Protein AF-A0A2R6LYM0-F1 (afdb_monomer_lite)

Structure (mmCIF, N/CA/C/O backbone):
data_AF-A0A2R6LYM0-F1
#
_entry.id   AF-A0A2R6LYM0-F1
#
loop_
_atom_site.group_PDB
_atom_site.id
_atom_site.type_symbol
_atom_site.label_atom_id
_atom_site.label_alt_id
_atom_site.label_comp_id
_atom_site.label_asym_id
_atom_site.label_entity_id
_atom_site.label_seq_id
_atom_site.pdbx_PDB_ins_code
_atom_site.Cartn_x
_atom_site.Cartn_y
_atom_site.Cartn_z
_atom_site.occupancy
_atom_site.B_iso_or_equiv
_atom_site.auth_seq_id
_atom_site.auth_comp_id
_atom_site.auth_asym_id
_atom_site.auth_atom_id
_atom_site.pdbx_PDB_model_num
ATOM 1 N N . MET A 1 1 ? 38.055 -39.694 -15.098 1.00 44.03 1 MET A N 1
ATOM 2 C CA . MET A 1 1 ? 38.307 -39.152 -13.745 1.00 44.03 1 MET A CA 1
ATOM 3 C C . MET A 1 1 ? 37.142 -38.239 -13.389 1.00 44.03 1 MET A C 1
ATOM 5 O O . MET A 1 1 ? 37.035 -37.172 -13.976 1.00 44.03 1 MET A O 1
ATOM 9 N N . ARG A 1 2 ? 36.204 -38.697 -12.550 1.00 38.47 2 ARG A N 1
ATOM 10 C CA . ARG A 1 2 ? 35.028 -37.912 -12.133 1.00 38.47 2 ARG A CA 1
ATOM 11 C C . ARG A 1 2 ? 35.418 -37.066 -10.918 1.00 38.47 2 ARG A C 1
ATOM 13 O O . ARG A 1 2 ? 35.870 -37.630 -9.928 1.00 38.47 2 ARG A O 1
ATOM 20 N N . ARG A 1 3 ? 35.300 -35.740 -11.019 1.00 45.00 3 ARG A N 1
ATOM 21 C CA . ARG A 1 3 ? 35.462 -34.815 -9.888 1.00 45.00 3 ARG A CA 1
ATOM 22 C C . ARG A 1 3 ? 34.127 -34.748 -9.142 1.00 45.00 3 ARG A C 1
ATOM 24 O O . ARG A 1 3 ? 33.109 -34.478 -9.770 1.00 45.00 3 ARG A O 1
ATOM 31 N N . ALA A 1 4 ? 34.134 -35.055 -7.848 1.00 42.44 4 ALA A N 1
ATOM 32 C CA . ALA A 1 4 ? 32.992 -34.869 -6.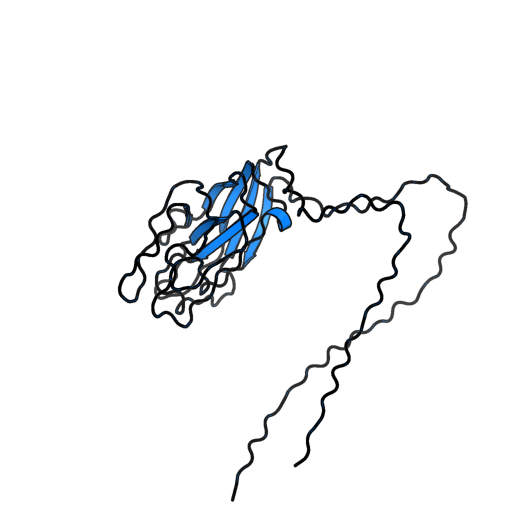959 1.00 42.44 4 ALA A CA 1
ATOM 33 C C . ALA A 1 4 ? 33.063 -33.456 -6.359 1.00 42.44 4 ALA A C 1
ATOM 35 O O . ALA A 1 4 ? 34.099 -33.088 -5.807 1.00 42.44 4 ALA A O 1
ATOM 36 N N . ASN A 1 5 ? 31.987 -32.677 -6.497 1.00 50.50 5 ASN A N 1
ATOM 37 C CA . ASN A 1 5 ? 31.817 -31.396 -5.813 1.00 50.50 5 ASN A CA 1
ATOM 38 C C . ASN A 1 5 ? 31.346 -31.664 -4.379 1.00 50.50 5 ASN A C 1
ATOM 40 O O . ASN A 1 5 ? 30.381 -32.394 -4.166 1.00 50.50 5 ASN A O 1
ATOM 44 N N . ILE A 1 6 ? 32.063 -31.097 -3.412 1.00 41.25 6 ILE A N 1
ATOM 45 C CA . ILE A 1 6 ? 31.746 -31.156 -1.986 1.00 41.25 6 ILE A CA 1
ATOM 46 C C . ILE A 1 6 ? 30.896 -29.924 -1.671 1.00 41.25 6 ILE A C 1
ATOM 48 O O . ILE A 1 6 ? 31.388 -28.801 -1.751 1.00 41.25 6 ILE A O 1
ATOM 52 N N . THR A 1 7 ? 29.625 -30.139 -1.339 1.00 49.62 7 THR A N 1
ATOM 53 C CA . THR A 1 7 ? 28.731 -29.103 -0.813 1.00 49.62 7 THR A CA 1
ATOM 54 C C . THR A 1 7 ? 28.974 -28.973 0.688 1.00 49.62 7 THR A C 1
ATOM 56 O O . THR A 1 7 ? 28.703 -29.903 1.448 1.00 49.62 7 THR A O 1
ATOM 59 N N . THR A 1 8 ? 29.515 -27.834 1.114 1.00 44.44 8 THR A N 1
ATOM 60 C CA . THR A 1 8 ? 29.673 -27.471 2.527 1.00 44.44 8 THR A CA 1
ATOM 61 C C . THR A 1 8 ? 28.336 -26.960 3.057 1.00 44.44 8 THR A C 1
ATOM 63 O O . THR A 1 8 ? 27.849 -25.932 2.601 1.00 44.44 8 THR A O 1
ATOM 66 N N . ILE A 1 9 ? 27.747 -27.673 4.018 1.00 39.78 9 ILE A N 1
ATOM 67 C CA . ILE A 1 9 ? 26.559 -27.239 4.764 1.00 39.78 9 ILE A CA 1
ATOM 68 C C . ILE A 1 9 ? 27.053 -26.660 6.094 1.00 39.78 9 ILE A C 1
ATOM 70 O O . ILE A 1 9 ? 27.636 -27.382 6.903 1.00 39.78 9 ILE A O 1
ATOM 74 N N . VAL A 1 10 ? 26.844 -25.360 6.310 1.00 35.09 10 VAL A N 1
ATOM 75 C CA . VAL A 1 10 ? 27.067 -24.703 7.605 1.00 35.09 10 VAL A CA 1
ATOM 76 C C . VAL A 1 10 ? 25.766 -24.812 8.397 1.00 35.09 10 VAL A C 1
ATOM 78 O O . VAL A 1 10 ? 24.766 -24.208 8.028 1.00 35.09 10 VAL A O 1
ATOM 81 N N . VAL A 1 11 ? 25.764 -25.617 9.461 1.00 41.22 11 VAL A N 1
ATOM 82 C CA . VAL A 1 11 ? 24.637 -25.734 10.399 1.00 41.22 11 VAL A CA 1
ATOM 83 C C . VAL A 1 11 ? 24.965 -24.890 11.625 1.00 41.22 11 VAL A C 1
ATOM 85 O O . VAL A 1 11 ? 25.901 -25.205 12.360 1.00 41.22 11 VAL A O 1
ATOM 88 N N . ALA A 1 12 ? 24.219 -23.805 11.827 1.00 35.38 12 ALA A N 1
ATOM 89 C CA . ALA A 1 12 ? 24.297 -22.985 13.028 1.00 35.38 12 ALA A CA 1
ATOM 90 C C . ALA A 1 12 ? 23.440 -23.618 14.136 1.00 35.38 12 ALA A C 1
ATOM 92 O O . ALA A 1 12 ? 22.219 -23.705 14.028 1.00 35.38 12 ALA A O 1
ATOM 93 N N . THR A 1 13 ? 24.088 -24.084 15.201 1.00 43.47 13 THR A N 1
ATOM 94 C CA . THR A 1 13 ? 23.427 -24.617 16.397 1.00 43.47 13 THR A CA 1
ATOM 95 C C . THR A 1 13 ? 23.091 -23.461 17.342 1.00 43.47 13 THR A C 1
ATOM 97 O O . THR A 1 13 ? 23.992 -22.882 17.946 1.00 43.47 13 THR A O 1
ATOM 100 N N . MET A 1 14 ? 21.807 -23.131 17.495 1.00 38.75 14 MET A N 1
ATOM 101 C CA . MET A 1 14 ? 21.320 -22.240 18.558 1.00 38.75 14 MET A CA 1
ATOM 102 C C . MET A 1 14 ? 21.339 -22.991 19.899 1.00 38.75 14 MET A C 1
ATOM 104 O O . MET A 1 14 ? 20.627 -23.977 20.087 1.00 38.75 14 MET A O 1
ATOM 108 N N . LEU A 1 15 ? 22.190 -22.543 20.826 1.00 41.69 15 LEU A N 1
ATOM 109 C CA . LEU A 1 15 ? 22.318 -23.071 22.185 1.00 41.69 15 LEU A CA 1
ATOM 110 C C . LEU A 1 15 ? 21.426 -22.248 23.132 1.00 41.69 15 LEU A C 1
ATOM 112 O O . LEU A 1 15 ? 21.834 -21.192 23.610 1.00 41.69 15 LEU A O 1
ATOM 116 N N . ALA A 1 16 ? 20.211 -22.720 23.417 1.00 38.72 16 ALA A N 1
ATOM 117 C CA . ALA A 1 16 ? 19.370 -22.124 24.455 1.00 38.72 16 ALA A CA 1
ATOM 118 C C . ALA A 1 16 ? 19.868 -22.573 25.841 1.00 38.72 16 ALA A C 1
ATOM 120 O O . ALA A 1 16 ? 19.772 -23.745 26.208 1.00 38.72 16 ALA A O 1
ATOM 121 N N . THR A 1 17 ? 20.429 -21.636 26.608 1.00 47.59 17 THR A N 1
ATOM 122 C CA . THR A 1 17 ? 20.879 -21.867 27.987 1.00 47.59 17 THR A CA 1
ATOM 123 C C . THR A 1 17 ? 19.707 -21.609 28.932 1.00 47.59 17 THR A C 1
ATOM 125 O O . THR A 1 17 ? 19.378 -20.460 29.205 1.00 47.59 17 THR A O 1
ATOM 128 N N . ALA A 1 18 ? 19.073 -22.669 29.434 1.00 44.91 18 ALA A N 1
ATOM 129 C CA . ALA A 1 18 ? 18.068 -22.585 30.492 1.00 44.91 18 ALA A CA 1
ATOM 130 C C . ALA A 1 18 ? 18.715 -22.917 31.847 1.00 44.91 18 ALA A C 1
ATOM 132 O O . ALA A 1 18 ? 18.907 -24.082 32.190 1.00 44.91 18 ALA A O 1
ATOM 133 N N . LEU A 1 19 ? 19.060 -21.883 32.617 1.00 52.94 19 LEU A N 1
ATOM 134 C CA . LEU A 1 19 ? 19.416 -21.978 34.035 1.00 52.94 19 LEU A CA 1
ATOM 135 C C . LEU A 1 19 ? 18.750 -20.815 34.775 1.00 52.94 19 LEU A C 1
ATOM 137 O O . LEU A 1 19 ? 19.265 -19.703 34.807 1.00 52.94 19 LEU A O 1
ATOM 141 N N . GLY A 1 20 ? 17.596 -21.095 35.374 1.00 44.84 20 GLY A N 1
ATOM 142 C CA . GLY A 1 20 ? 16.912 -20.217 36.316 1.00 44.84 20 GLY A CA 1
ATOM 143 C C . GLY A 1 20 ? 16.408 -21.062 37.474 1.00 44.84 20 GLY A C 1
ATOM 144 O O . GLY A 1 20 ? 15.420 -21.777 37.351 1.00 44.84 20 GLY A O 1
ATOM 145 N N . VAL A 1 21 ? 17.169 -21.045 38.564 1.00 54.16 21 VAL A N 1
ATOM 146 C CA . VAL A 1 21 ? 16.940 -21.794 39.801 1.00 54.16 21 VAL A CA 1
ATOM 147 C C . VAL A 1 21 ? 15.650 -21.309 40.459 1.00 54.16 21 VAL A C 1
ATOM 149 O O . VAL A 1 21 ? 15.481 -20.116 40.696 1.00 54.16 21 VAL A O 1
ATOM 152 N N . GLY A 1 22 ? 14.756 -22.247 40.766 1.00 41.41 22 GLY A N 1
ATOM 153 C CA . GLY A 1 22 ? 13.545 -21.983 41.530 1.00 41.41 22 GLY A CA 1
ATOM 154 C C . GLY A 1 22 ? 13.870 -21.623 42.977 1.00 41.41 22 GLY A C 1
ATOM 155 O O . GLY A 1 22 ? 14.385 -22.447 43.733 1.00 41.41 22 GLY A O 1
ATOM 156 N N . THR A 1 23 ? 13.514 -20.405 43.371 1.00 56.84 23 THR A N 1
ATOM 157 C CA . THR A 1 23 ? 13.348 -20.033 44.775 1.00 56.84 23 THR A CA 1
ATOM 158 C C . THR A 1 23 ? 11.886 -20.282 45.127 1.00 56.84 23 THR A C 1
ATOM 160 O O . THR A 1 23 ? 11.004 -19.540 44.705 1.00 56.84 23 THR A O 1
ATOM 163 N N . ALA A 1 24 ? 11.614 -21.357 45.867 1.00 45.16 24 ALA A N 1
ATOM 164 C CA . ALA A 1 24 ? 10.306 -21.578 46.467 1.00 45.16 24 ALA A CA 1
ATOM 165 C C . ALA A 1 24 ? 10.100 -20.534 47.575 1.00 45.16 24 ALA A C 1
ATOM 167 O O . ALA A 1 24 ? 10.664 -20.651 48.663 1.00 45.16 24 ALA A O 1
ATOM 168 N N . VAL A 1 25 ? 9.328 -19.490 47.276 1.00 52.41 25 VAL A N 1
ATOM 169 C CA . VAL A 1 25 ? 8.792 -18.574 48.284 1.00 52.41 25 VAL A CA 1
ATOM 170 C C . VAL A 1 25 ? 7.566 -19.258 48.879 1.00 52.41 25 VAL A C 1
ATOM 172 O O . VAL A 1 25 ? 6.620 -19.580 48.163 1.00 52.41 25 VAL A O 1
ATOM 175 N N . ALA A 1 26 ? 7.616 -19.546 50.178 1.00 46.91 26 ALA A N 1
ATOM 176 C CA . ALA A 1 26 ? 6.457 -20.003 50.926 1.00 46.91 26 ALA A CA 1
ATOM 177 C C . ALA A 1 26 ? 5.394 -18.897 50.886 1.00 46.91 26 ALA A C 1
ATOM 179 O O . ALA A 1 26 ? 5.633 -17.796 51.379 1.00 46.91 26 ALA A O 1
ATOM 180 N N . LEU A 1 27 ? 4.259 -19.189 50.251 1.00 43.19 27 LEU A N 1
ATOM 181 C CA . LEU A 1 27 ? 3.080 -18.337 50.282 1.00 43.19 27 LEU A CA 1
ATOM 182 C C . LEU A 1 27 ? 2.450 -18.464 51.668 1.00 43.19 27 LEU A C 1
ATOM 184 O O . LEU A 1 27 ? 2.033 -19.553 52.071 1.00 43.19 27 LEU A O 1
ATOM 188 N N . ASP A 1 28 ? 2.449 -17.348 52.388 1.00 49.28 28 ASP A N 1
ATOM 189 C CA . ASP A 1 28 ? 1.663 -17.153 53.597 1.00 49.28 28 ASP A CA 1
ATOM 190 C C . ASP A 1 28 ? 0.182 -17.195 53.197 1.00 49.28 28 ASP A C 1
ATOM 192 O O . ASP A 1 28 ? -0.246 -16.518 52.260 1.00 49.28 28 ASP A O 1
ATOM 196 N N . ALA A 1 29 ? -0.571 -18.083 53.833 1.00 53.50 29 ALA A N 1
ATOM 197 C CA . ALA A 1 29 ? -1.950 -18.385 53.489 1.00 53.50 29 ALA A CA 1
ATOM 198 C C . ALA A 1 29 ? -2.873 -17.656 54.465 1.00 53.50 29 ALA A C 1
ATOM 200 O O . ALA A 1 29 ? -3.340 -18.286 55.405 1.00 53.50 29 ALA A O 1
ATOM 201 N N . ASP A 1 30 ? -3.108 -16.354 54.265 1.00 53.47 30 ASP A N 1
ATOM 202 C CA . ASP A 1 30 ? -4.117 -15.637 55.067 1.00 53.47 30 ASP A CA 1
ATOM 203 C C . ASP A 1 30 ? -4.843 -14.450 54.392 1.00 53.47 30 ASP A C 1
ATOM 205 O O . ASP A 1 30 ? -5.750 -13.903 55.009 1.00 53.47 30 ASP A O 1
ATOM 209 N N . ASP A 1 31 ? -4.586 -14.101 53.122 1.00 50.22 31 ASP A N 1
ATOM 210 C CA . ASP A 1 31 ? -5.379 -13.070 52.413 1.00 50.22 31 ASP A CA 1
ATOM 211 C C . ASP A 1 31 ? -6.203 -13.676 51.269 1.00 50.22 31 ASP A C 1
ATOM 213 O O . ASP A 1 31 ? -5.792 -13.760 50.110 1.00 50.22 31 ASP A O 1
ATOM 217 N N . ALA A 1 32 ? -7.401 -14.136 51.627 1.00 49.38 32 ALA A N 1
ATOM 218 C CA . ALA A 1 32 ? -8.422 -14.639 50.716 1.00 49.38 32 ALA A CA 1
ATOM 219 C C . ALA A 1 32 ? -9.351 -13.512 50.230 1.00 49.38 32 ALA A C 1
ATOM 221 O O . ALA A 1 32 ? -10.567 -13.613 50.373 1.00 49.38 32 ALA A O 1
ATOM 222 N N . ASP A 1 33 ? -8.788 -12.483 49.597 1.00 51.31 33 ASP A N 1
ATOM 223 C CA . ASP A 1 33 ? -9.557 -11.492 48.841 1.00 51.31 33 ASP A CA 1
ATOM 224 C C . ASP A 1 33 ? -9.327 -11.758 47.348 1.00 51.31 33 ASP A C 1
ATOM 226 O O . ASP A 1 33 ? -8.356 -11.319 46.733 1.00 51.31 33 ASP A O 1
ATOM 230 N N . GLY A 1 34 ? -10.206 -12.588 46.782 1.00 52.22 34 GLY A N 1
ATOM 231 C CA . GLY A 1 34 ? -10.133 -13.099 45.416 1.00 52.22 34 GLY A CA 1
ATOM 232 C C . GLY A 1 34 ? -10.284 -12.024 44.341 1.00 52.22 34 GLY A C 1
ATOM 233 O O . GLY A 1 34 ? -11.361 -11.852 43.774 1.00 52.22 34 GLY A O 1
ATOM 234 N N . ALA A 1 35 ? -9.183 -11.360 44.000 1.00 47.38 35 ALA A N 1
ATOM 235 C CA . ALA A 1 35 ? -9.043 -10.635 42.747 1.00 47.38 35 ALA A CA 1
ATOM 236 C C . ALA A 1 35 ? -8.639 -11.633 41.654 1.00 47.38 35 ALA A C 1
ATOM 238 O O . ALA A 1 35 ? -7.489 -12.061 41.555 1.00 47.38 35 ALA A O 1
ATOM 239 N N . LEU A 1 36 ? -9.623 -12.042 40.853 1.00 50.69 36 LEU A N 1
ATOM 240 C CA . LEU A 1 36 ? -9.398 -12.740 39.595 1.00 50.69 36 LEU A CA 1
ATOM 241 C C . LEU A 1 36 ? -8.508 -11.846 38.727 1.00 50.69 36 LEU A C 1
ATOM 243 O O . LEU A 1 36 ? -8.967 -10.823 38.222 1.00 50.69 36 LEU A O 1
ATOM 247 N N . ALA A 1 37 ? -7.238 -12.222 38.588 1.00 47.41 37 ALA A N 1
ATOM 248 C CA . ALA A 1 37 ? -6.346 -11.682 37.577 1.00 47.41 37 ALA A CA 1
ATOM 249 C C . ALA A 1 37 ? -6.917 -12.070 36.207 1.00 47.41 37 ALA A C 1
ATOM 251 O O . ALA A 1 37 ? -6.620 -13.137 35.668 1.00 47.41 37 ALA A O 1
ATOM 252 N N . GLY A 1 38 ? -7.829 -11.239 35.703 1.00 45.66 38 GLY A N 1
ATOM 253 C CA . GLY A 1 38 ? -8.228 -11.260 34.310 1.00 45.66 38 GLY A CA 1
ATOM 254 C C . GLY A 1 38 ? -6.975 -11.023 33.486 1.00 45.66 38 GLY A C 1
ATOM 255 O O . GLY A 1 38 ? -6.239 -10.071 33.747 1.00 45.66 38 GLY A O 1
ATOM 256 N N . ALA A 1 39 ? -6.705 -11.923 32.546 1.00 46.09 39 ALA A N 1
ATOM 257 C CA . ALA A 1 39 ? -5.761 -11.649 31.481 1.00 46.09 39 ALA A CA 1
ATOM 258 C C . ALA A 1 39 ? -6.194 -10.323 30.847 1.00 46.09 39 ALA A C 1
ATOM 260 O O . ALA A 1 39 ? -7.307 -10.231 30.327 1.00 46.09 39 ALA A O 1
ATOM 261 N N . GLN A 1 40 ? -5.369 -9.286 30.992 1.00 46.12 40 GLN A N 1
ATOM 262 C CA . GLN A 1 40 ? -5.526 -8.079 30.199 1.00 46.12 40 GLN A CA 1
ATOM 263 C C . GLN A 1 40 ? -5.353 -8.542 28.757 1.00 46.12 40 GLN A C 1
ATOM 265 O O . GLN A 1 40 ? -4.300 -9.081 28.416 1.00 46.12 40 GLN A O 1
ATOM 270 N N . ALA A 1 41 ? -6.426 -8.457 27.970 1.00 53.22 41 ALA A N 1
ATOM 271 C CA . ALA A 1 41 ? -6.292 -8.483 26.525 1.00 53.22 41 ALA A CA 1
ATOM 272 C C . ALA A 1 41 ? -5.234 -7.433 26.176 1.00 53.22 41 ALA A C 1
ATOM 274 O O . ALA A 1 41 ? -5.237 -6.367 26.795 1.00 53.22 41 ALA A O 1
ATOM 275 N N . ASP A 1 42 ? -4.296 -7.786 25.299 1.00 54.75 42 ASP A N 1
ATOM 276 C CA . ASP A 1 42 ? -3.305 -6.845 24.787 1.00 54.75 42 ASP A CA 1
ATOM 277 C C . ASP A 1 42 ? -4.046 -5.555 24.399 1.00 54.75 42 ASP A C 1
ATOM 279 O O . ASP A 1 42 ? -5.035 -5.622 23.663 1.00 54.75 42 ASP A O 1
ATOM 283 N N . ASP A 1 43 ? -3.674 -4.432 25.028 1.00 56.97 43 ASP A N 1
ATOM 284 C CA . ASP A 1 43 ? -4.410 -3.171 24.897 1.00 56.97 43 ASP A CA 1
ATOM 285 C C . ASP A 1 43 ? -4.522 -2.822 23.400 1.00 56.97 43 ASP A C 1
ATOM 287 O O . ASP A 1 43 ? -3.508 -2.891 22.695 1.00 56.97 43 ASP A O 1
ATOM 291 N N . PRO A 1 44 ? -5.726 -2.483 22.896 1.00 64.19 44 PRO A N 1
ATOM 292 C CA . PRO A 1 44 ? -5.865 -1.967 21.541 1.00 64.19 44 PRO A CA 1
ATOM 293 C C . PRO A 1 44 ? -4.996 -0.719 21.391 1.00 64.19 44 PRO A C 1
ATOM 295 O O . PRO A 1 44 ? -4.753 -0.011 22.375 1.00 64.19 44 PRO A O 1
ATOM 298 N N . ILE A 1 45 ? -4.531 -0.452 20.169 1.00 66.12 45 ILE A N 1
ATOM 299 C CA . ILE A 1 45 ? -3.716 0.732 19.928 1.00 66.12 45 ILE A CA 1
ATOM 300 C C . ILE A 1 45 ? -4.495 1.985 20.362 1.00 66.12 45 ILE A C 1
ATOM 302 O O . ILE A 1 45 ? -5.654 2.168 19.997 1.00 66.12 45 ILE A O 1
ATOM 306 N N . GLY A 1 46 ? -3.899 2.821 21.208 1.00 71.81 46 GLY A N 1
ATOM 307 C CA . GLY A 1 46 ? -4.562 4.034 21.692 1.00 71.81 46 GLY A CA 1
ATOM 308 C C . GLY A 1 46 ? -4.619 5.121 20.615 1.00 71.81 46 GLY A C 1
ATOM 309 O O . GLY A 1 46 ? -3.818 5.120 19.681 1.00 71.81 46 GLY A O 1
ATOM 310 N N . GLU A 1 47 ? -5.504 6.113 20.748 1.00 79.12 47 GLU A N 1
ATOM 311 C CA . GLU A 1 47 ? -5.456 7.303 19.886 1.00 79.12 47 GLU A CA 1
ATOM 312 C C . GLU A 1 47 ? -4.039 7.912 19.844 1.00 79.12 47 GLU A C 1
ATOM 314 O O . GLU A 1 47 ? -3.385 8.138 20.870 1.00 79.12 47 GLU A O 1
ATOM 319 N N . GLY A 1 48 ? -3.552 8.203 18.638 1.00 84.25 48 GLY A N 1
ATOM 320 C CA . GLY A 1 48 ? -2.203 8.706 18.390 1.00 84.25 48 GLY A CA 1
ATOM 321 C C . GLY A 1 48 ? -1.107 7.637 18.404 1.00 84.25 48 GLY A C 1
ATOM 322 O O . GLY A 1 48 ? 0.045 7.960 18.094 1.00 84.25 48 GLY A O 1
ATOM 323 N N . GLU A 1 49 ? -1.431 6.383 18.720 1.00 88.38 49 GLU A N 1
ATOM 324 C CA . GLU A 1 49 ? -0.517 5.259 18.562 1.00 88.38 49 GLU A CA 1
ATOM 325 C C . GLU A 1 49 ? -0.257 4.981 17.085 1.00 88.38 49 GLU A C 1
ATOM 327 O O . GLU A 1 49 ? -1.048 5.303 16.196 1.00 88.38 49 GLU A O 1
ATOM 332 N N . THR A 1 50 ? 0.935 4.465 16.815 1.00 94.75 50 THR A N 1
ATOM 333 C CA . THR A 1 50 ? 1.457 4.315 15.470 1.00 94.75 50 THR A CA 1
ATOM 334 C C . THR A 1 50 ? 2.120 2.960 15.323 1.00 94.75 50 THR A C 1
ATOM 336 O O . THR A 1 50 ? 2.993 2.605 16.114 1.00 94.75 50 THR A O 1
ATOM 339 N N . VAL A 1 51 ? 1.730 2.240 14.277 1.00 95.12 51 VAL A N 1
ATOM 340 C CA . VAL A 1 51 ? 2.331 0.972 13.868 1.00 95.12 51 VAL A CA 1
ATOM 341 C C . VAL A 1 51 ? 3.065 1.199 12.552 1.00 95.12 51 VAL A C 1
ATOM 343 O O . VAL A 1 51 ? 2.506 1.759 11.610 1.00 95.12 51 VAL A O 1
ATOM 346 N N . THR A 1 52 ? 4.321 0.766 12.478 1.00 97.25 52 THR A N 1
ATOM 347 C CA . THR A 1 52 ? 5.085 0.740 11.226 1.00 97.25 52 THR A CA 1
ATOM 348 C C . THR A 1 52 ? 5.051 -0.671 10.659 1.00 97.25 52 THR A C 1
ATOM 350 O O . THR A 1 52 ? 5.347 -1.630 11.372 1.00 97.25 52 THR A O 1
ATOM 353 N N . VAL A 1 53 ? 4.697 -0.785 9.383 1.00 97.88 53 VAL A N 1
ATOM 354 C CA . VAL A 1 53 ? 4.729 -2.036 8.627 1.00 97.88 53 VAL A CA 1
ATOM 355 C C . VAL A 1 53 ? 5.768 -1.903 7.523 1.00 97.88 53 VAL A C 1
ATOM 357 O O . VAL A 1 53 ? 5.605 -1.080 6.618 1.00 97.88 53 VAL A O 1
ATOM 360 N N . ASP A 1 54 ? 6.817 -2.717 7.605 1.00 98.06 54 ASP A N 1
ATOM 361 C CA . ASP A 1 54 ? 7.830 -2.836 6.555 1.00 98.06 54 ASP A CA 1
ATOM 362 C C . ASP A 1 54 ? 7.202 -3.491 5.317 1.00 98.06 54 ASP A C 1
ATOM 364 O O . ASP A 1 54 ? 6.440 -4.459 5.427 1.00 98.06 54 ASP A O 1
ATOM 368 N N . LEU A 1 55 ? 7.504 -2.960 4.134 1.00 98.19 55 LEU A N 1
ATOM 369 C CA . LEU A 1 55 ? 6.945 -3.425 2.869 1.00 98.19 55 LEU A CA 1
ATOM 370 C C . LEU A 1 55 ? 8.059 -3.902 1.945 1.00 98.19 55 LEU A C 1
ATOM 372 O O . LEU A 1 55 ? 9.078 -3.243 1.780 1.00 98.19 55 LEU A O 1
ATOM 376 N N . ASP A 1 56 ? 7.821 -5.026 1.274 1.00 97.88 56 ASP A N 1
ATOM 377 C CA . ASP A 1 56 ? 8.674 -5.456 0.172 1.00 97.88 56 ASP A CA 1
ATOM 378 C C . ASP A 1 56 ? 8.366 -4.588 -1.064 1.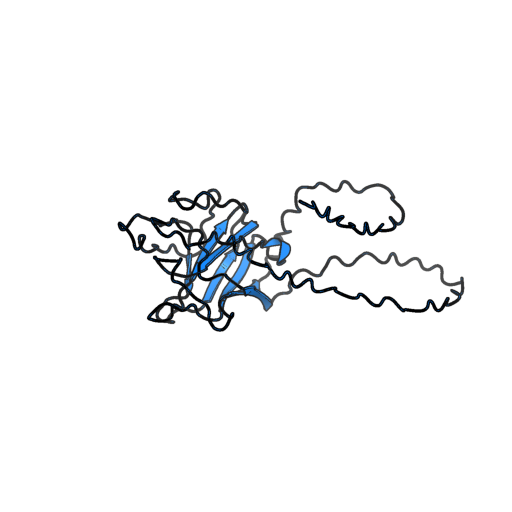00 97.88 56 ASP A C 1
ATOM 380 O O . ASP A 1 56 ? 7.232 -4.618 -1.558 1.00 97.88 56 ASP A O 1
ATOM 384 N N . PRO A 1 57 ? 9.323 -3.799 -1.586 1.00 97.44 57 PRO A N 1
ATOM 385 C CA . PRO A 1 57 ? 9.062 -2.902 -2.705 1.00 97.44 57 PRO A CA 1
ATOM 386 C C . PRO A 1 57 ? 8.799 -3.642 -4.029 1.00 97.44 57 PRO A C 1
ATOM 388 O O . PRO A 1 57 ? 8.245 -3.032 -4.949 1.00 97.44 57 PRO A O 1
ATOM 391 N N . VAL A 1 58 ? 9.149 -4.934 -4.141 1.00 97.94 58 VAL A N 1
ATOM 392 C CA . VAL A 1 58 ? 8.791 -5.757 -5.312 1.00 97.94 58 VAL A CA 1
ATOM 393 C C . VAL A 1 58 ? 7.387 -6.355 -5.203 1.00 97.94 58 VAL A C 1
ATOM 395 O O . VAL A 1 58 ? 6.883 -6.949 -6.158 1.00 97.94 58 VAL A O 1
ATOM 398 N N . ALA A 1 59 ? 6.737 -6.226 -4.044 1.00 98.44 59 ALA A N 1
ATOM 399 C CA . ALA A 1 59 ? 5.432 -6.808 -3.791 1.00 98.44 59 ALA A CA 1
ATOM 400 C C . ALA A 1 59 ? 4.291 -5.852 -4.169 1.00 98.44 59 ALA A C 1
ATOM 402 O O . ALA A 1 59 ? 4.267 -4.680 -3.787 1.00 98.44 59 ALA A O 1
ATOM 403 N N . THR A 1 60 ? 3.300 -6.369 -4.898 1.00 98.56 60 THR A N 1
ATOM 404 C CA . THR A 1 60 ? 2.139 -5.588 -5.338 1.00 98.56 60 THR A CA 1
ATOM 405 C C . THR A 1 60 ? 0.835 -6.372 -5.278 1.00 98.56 60 THR A C 1
ATOM 407 O O . THR A 1 60 ? 0.812 -7.604 -5.385 1.00 98.56 60 THR A O 1
ATOM 410 N N . TYR A 1 61 ? -0.261 -5.639 -5.086 1.00 98.69 61 TYR A N 1
ATOM 411 C CA . TYR A 1 61 ? -1.622 -6.146 -5.243 1.00 98.69 61 TYR A CA 1
ATOM 412 C C . TYR A 1 61 ? -2.207 -5.820 -6.623 1.00 98.69 61 TYR A C 1
ATOM 414 O O . TYR A 1 61 ? -3.285 -6.306 -6.941 1.00 98.69 61 TYR A O 1
ATOM 422 N N . LEU A 1 62 ? -1.521 -5.022 -7.447 1.00 98.56 62 LEU A N 1
ATOM 423 C CA . LEU A 1 62 ? -1.955 -4.703 -8.806 1.00 98.56 62 LEU A CA 1
ATOM 424 C C . LEU A 1 62 ? -1.597 -5.828 -9.781 1.00 98.56 62 LEU A C 1
ATOM 426 O O . LEU A 1 62 ? -0.724 -6.661 -9.510 1.00 98.56 62 LEU A O 1
ATOM 430 N N . HIS A 1 63 ? -2.291 -5.852 -10.915 1.00 98.25 63 HIS A N 1
ATOM 431 C CA . HIS A 1 63 ? -1.955 -6.701 -12.058 1.00 98.25 63 HIS A CA 1
ATOM 432 C C . HIS A 1 63 ? -0.507 -6.494 -12.509 1.00 98.25 63 HIS A C 1
ATOM 434 O O . HIS A 1 63 ? -0.019 -5.362 -12.554 1.00 98.25 63 HIS A O 1
ATOM 440 N N . VAL A 1 64 ? 0.168 -7.586 -12.866 1.00 97.81 64 VAL A N 1
ATOM 441 C CA . VAL A 1 64 ? 1.517 -7.556 -13.440 1.00 97.81 64 VAL A CA 1
ATOM 442 C C . VAL A 1 64 ? 1.557 -8.400 -14.708 1.00 97.81 64 VAL A C 1
ATOM 444 O O . VAL A 1 64 ? 0.920 -9.445 -14.795 1.00 97.81 64 VAL A O 1
ATOM 447 N N . ASN A 1 65 ? 2.333 -7.954 -15.692 1.00 98.00 65 ASN A N 1
ATOM 448 C CA . ASN A 1 65 ? 2.504 -8.645 -16.965 1.00 98.00 65 ASN A CA 1
ATOM 449 C C . ASN A 1 65 ? 3.994 -8.756 -17.290 1.00 98.00 65 ASN A C 1
ATOM 451 O O . ASN A 1 65 ? 4.709 -7.759 -17.224 1.00 98.00 65 ASN A O 1
ATOM 455 N N . GLU A 1 66 ? 4.442 -9.968 -17.623 1.00 97.12 66 GLU A N 1
ATOM 456 C CA . GLU A 1 66 ? 5.840 -10.296 -17.952 1.00 97.12 66 GLU A CA 1
ATOM 457 C C . GLU A 1 66 ? 6.893 -9.797 -16.934 1.00 97.12 66 GLU A C 1
ATOM 459 O O . GLU A 1 66 ? 8.043 -9.546 -17.288 1.00 97.12 66 GLU A O 1
ATOM 464 N N . ASP A 1 67 ? 6.525 -9.734 -15.652 1.00 96.94 67 ASP A N 1
ATOM 465 C CA . ASP A 1 67 ? 7.395 -9.312 -14.549 1.00 96.94 67 ASP A CA 1
ATOM 466 C C . ASP A 1 67 ? 7.649 -10.482 -13.574 1.00 96.94 67 ASP A C 1
ATOM 468 O O . ASP A 1 67 ? 6.919 -10.663 -12.596 1.00 96.94 67 ASP A O 1
ATOM 472 N N . PRO A 1 68 ? 8.628 -11.359 -13.863 1.00 96.12 68 PRO A N 1
ATOM 473 C CA . PRO A 1 68 ? 8.812 -12.616 -13.136 1.00 96.12 68 PRO A CA 1
ATOM 474 C C . PRO A 1 68 ? 9.359 -12.446 -11.716 1.00 96.12 68 PRO A C 1
ATOM 476 O O . PRO A 1 68 ? 9.294 -13.400 -10.938 1.00 96.12 68 PRO A O 1
ATOM 479 N N . ASP A 1 69 ? 9.930 -11.280 -11.409 1.00 97.31 69 ASP A N 1
ATOM 480 C CA . ASP A 1 69 ? 10.539 -10.979 -10.114 1.00 97.31 69 ASP A CA 1
ATOM 481 C C . ASP A 1 69 ? 9.581 -10.187 -9.200 1.00 97.31 69 ASP A C 1
ATOM 483 O O . ASP A 1 69 ? 9.871 -10.016 -8.015 1.00 97.31 69 ASP A O 1
ATOM 487 N N . ALA A 1 70 ? 8.414 -9.763 -9.707 1.00 97.62 70 ALA A N 1
ATOM 488 C CA . ALA A 1 70 ? 7.350 -9.196 -8.886 1.00 97.62 70 ALA A CA 1
ATOM 489 C C . ALA A 1 70 ? 6.785 -10.224 -7.892 1.00 97.62 70 ALA A C 1
ATOM 491 O O . ALA A 1 70 ? 6.589 -11.405 -8.200 1.00 97.62 70 ALA A O 1
ATOM 492 N N . ALA A 1 71 ? 6.464 -9.750 -6.690 1.00 98.38 71 ALA A N 1
ATOM 493 C CA . ALA A 1 71 ? 5.885 -10.548 -5.620 1.00 98.38 71 ALA A CA 1
ATOM 494 C C . ALA A 1 71 ? 4.439 -10.133 -5.304 1.00 98.38 71 ALA A C 1
ATOM 496 O O . ALA A 1 71 ? 3.931 -9.095 -5.730 1.00 98.38 71 ALA A O 1
ATOM 497 N N . ASN A 1 72 ? 3.762 -10.958 -4.509 1.00 98.56 72 ASN A N 1
ATOM 498 C CA . ASN A 1 72 ? 2.430 -10.655 -3.994 1.00 98.56 72 ASN A CA 1
ATOM 499 C C . ASN A 1 72 ? 2.526 -9.763 -2.756 1.00 98.56 72 ASN A C 1
ATOM 501 O O . ASN A 1 72 ? 3.237 -10.113 -1.813 1.00 98.56 72 ASN A O 1
ATOM 505 N N . ALA A 1 73 ? 1.765 -8.665 -2.729 1.00 98.50 73 ALA A N 1
ATOM 506 C CA . ALA A 1 73 ? 1.622 -7.846 -1.527 1.00 98.50 73 ALA A CA 1
ATOM 507 C C . ALA A 1 73 ? 1.100 -8.684 -0.349 1.00 98.50 73 ALA A C 1
ATOM 509 O O . ALA A 1 73 ? 0.173 -9.487 -0.495 1.00 98.50 73 ALA A O 1
ATOM 510 N N . SER A 1 74 ? 1.695 -8.480 0.827 1.00 98.31 74 SER A N 1
ATOM 511 C CA . SER A 1 74 ? 1.210 -9.094 2.063 1.00 98.31 74 SER A CA 1
ATOM 512 C C . SER A 1 74 ? 0.043 -8.274 2.620 1.00 98.31 74 SER A C 1
ATOM 514 O O . SER A 1 74 ? 0.191 -7.060 2.770 1.00 98.31 74 SER A O 1
ATOM 516 N N . PRO A 1 75 ? -1.109 -8.894 2.931 1.00 98.38 75 PRO A N 1
ATOM 517 C CA . PRO A 1 75 ? -2.225 -8.180 3.534 1.00 98.38 75 PRO A CA 1
ATOM 518 C C . PRO A 1 75 ? -1.874 -7.755 4.964 1.00 98.38 75 PRO A C 1
ATOM 520 O O . PRO A 1 75 ? -1.386 -8.563 5.756 1.00 98.38 75 PRO A O 1
ATOM 523 N N . ILE A 1 76 ? -2.163 -6.502 5.302 1.00 98.44 76 ILE A N 1
ATOM 524 C CA . ILE A 1 76 ? -2.060 -5.976 6.665 1.00 98.44 76 ILE A CA 1
ATOM 525 C C . ILE A 1 76 ? -3.388 -6.261 7.368 1.00 98.44 76 ILE A C 1
ATOM 527 O O . ILE A 1 76 ? -4.416 -5.737 6.945 1.00 98.44 76 ILE A O 1
ATOM 531 N N . ASP A 1 77 ? -3.377 -7.092 8.411 1.00 97.12 77 ASP A N 1
ATOM 532 C CA . ASP A 1 77 ? -4.550 -7.359 9.255 1.00 97.12 77 ASP A CA 1
ATOM 533 C C . ASP A 1 77 ? -4.815 -6.142 10.153 1.00 97.12 77 ASP A C 1
ATOM 535 O O . ASP A 1 77 ? -4.048 -5.852 11.076 1.00 97.12 77 ASP A O 1
ATOM 539 N N . LEU A 1 78 ? -5.890 -5.410 9.850 1.00 95.62 78 LEU A N 1
ATOM 540 C CA . LEU A 1 78 ? -6.248 -4.186 10.567 1.00 95.62 78 LEU A CA 1
ATOM 541 C C . LEU A 1 78 ? -6.613 -4.491 12.018 1.00 95.62 78 LEU A C 1
ATOM 543 O O . LEU A 1 78 ? -6.203 -3.773 12.926 1.00 95.62 78 LEU A O 1
ATOM 547 N N . CYS A 1 79 ? -7.295 -5.608 12.251 1.00 92.19 79 CYS A N 1
ATOM 548 C CA . CYS A 1 79 ? -7.744 -5.969 13.582 1.00 92.19 79 CYS A CA 1
ATOM 549 C C . CYS A 1 79 ? -6.621 -6.453 14.485 1.00 92.19 79 CYS A C 1
ATOM 551 O O . CY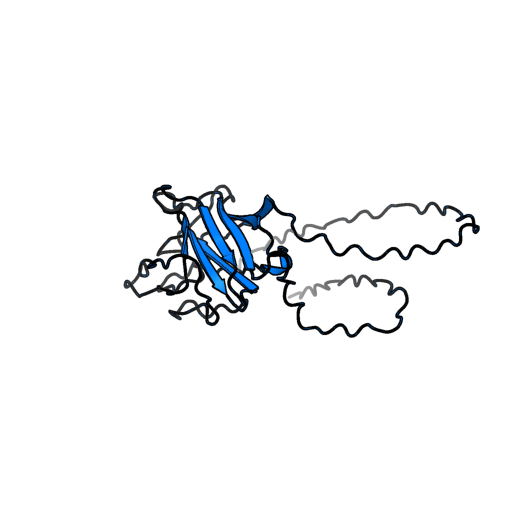S A 1 79 ? -6.605 -6.123 15.670 1.00 92.19 79 CYS A O 1
ATOM 553 N N . ALA A 1 80 ? -5.646 -7.172 13.932 1.00 90.56 80 ALA A N 1
ATOM 554 C CA . ALA A 1 80 ? -4.416 -7.485 14.652 1.00 90.56 80 ALA A CA 1
ATOM 555 C C . ALA A 1 80 ? -3.619 -6.219 15.016 1.00 90.56 80 ALA A C 1
ATOM 557 O O . ALA A 1 80 ? -2.890 -6.225 16.006 1.00 90.56 80 ALA A O 1
ATOM 558 N N . ALA A 1 81 ? -3.774 -5.141 14.241 1.00 90.88 81 ALA A N 1
ATOM 559 C CA . ALA A 1 81 ? -3.205 -3.830 14.533 1.00 90.88 81 ALA A CA 1
ATOM 560 C C . ALA A 1 81 ? -4.085 -2.969 15.459 1.00 90.88 81 ALA A C 1
ATOM 562 O O . ALA A 1 81 ? -3.709 -1.838 15.733 1.00 90.88 81 ALA A O 1
ATOM 563 N N . GLY A 1 82 ? -5.232 -3.469 15.940 1.00 91.19 82 GLY A N 1
ATOM 564 C CA . GLY A 1 82 ? -6.161 -2.710 16.785 1.00 91.19 82 GLY A CA 1
ATOM 565 C C . GLY A 1 82 ? -6.937 -1.615 16.045 1.00 91.19 82 GLY A C 1
ATOM 566 O O . GLY A 1 82 ? -7.403 -0.680 16.682 1.00 91.19 82 GLY A O 1
ATOM 567 N N . ILE A 1 83 ? -7.056 -1.725 14.721 1.00 93.00 83 ILE A N 1
ATOM 568 C CA . ILE A 1 83 ? -7.791 -0.805 13.850 1.00 93.00 83 ILE A CA 1
ATOM 569 C C . ILE A 1 83 ? -9.075 -1.491 13.396 1.00 93.00 83 ILE A C 1
ATOM 571 O O . ILE A 1 83 ? -9.041 -2.584 12.823 1.00 93.00 83 ILE A O 1
ATOM 575 N N . ALA A 1 84 ? -10.205 -0.830 13.594 1.00 93.50 84 ALA A N 1
ATOM 576 C CA . ALA A 1 84 ? -11.515 -1.338 13.244 1.00 93.50 84 ALA A CA 1
ATOM 577 C C . ALA A 1 84 ? -12.227 -0.469 12.192 1.00 93.50 84 ALA A C 1
ATOM 579 O O . ALA A 1 84 ? -11.879 0.694 11.976 1.00 93.50 84 ALA A O 1
ATOM 580 N N . PRO A 1 85 ? -13.259 -1.012 11.518 1.00 95.31 85 PRO A N 1
ATOM 581 C CA . PRO A 1 85 ? -14.149 -0.207 10.691 1.00 95.31 85 PRO A CA 1
ATOM 582 C C . PRO A 1 85 ? -14.742 0.981 11.455 1.00 95.31 85 PRO A C 1
ATOM 584 O O . PRO A 1 85 ? -15.217 0.832 12.580 1.00 95.31 85 PRO A O 1
ATOM 587 N N . GLY A 1 86 ? -14.749 2.149 10.813 1.00 94.81 86 GLY A N 1
ATOM 588 C CA . GLY A 1 86 ? -15.177 3.418 11.401 1.00 94.81 86 GLY A CA 1
ATOM 589 C C . GLY A 1 86 ? -14.035 4.266 11.962 1.00 94.81 86 GLY A C 1
ATOM 590 O O . GLY A 1 86 ? -14.185 5.488 12.004 1.00 94.81 86 GLY A O 1
ATOM 591 N N . ASP A 1 87 ? -12.895 3.667 12.312 1.00 94.88 87 ASP A N 1
ATOM 592 C CA . ASP A 1 87 ? -11.731 4.412 12.794 1.00 94.88 87 ASP A CA 1
ATOM 593 C C . ASP A 1 87 ? -11.198 5.362 11.729 1.00 94.88 87 ASP A C 1
ATOM 595 O O . ASP A 1 87 ? -11.241 5.082 10.527 1.00 94.88 87 ASP A O 1
ATOM 599 N N . THR A 1 88 ? -10.641 6.489 12.165 1.00 96.75 88 THR A N 1
ATOM 600 C CA . THR A 1 88 ? -9.884 7.361 11.267 1.00 96.75 88 THR A CA 1
ATOM 601 C C . THR A 1 88 ? -8.404 7.064 11.406 1.00 96.75 88 THR A C 1
ATOM 603 O O . THR A 1 88 ? -7.818 7.249 12.469 1.00 96.75 88 THR A O 1
ATOM 606 N N . VAL A 1 89 ? -7.773 6.667 10.304 1.00 97.75 89 VAL A N 1
ATOM 607 C CA . VAL A 1 89 ? -6.343 6.362 10.245 1.00 97.75 89 VAL A CA 1
ATOM 608 C C . VAL A 1 89 ? -5.609 7.354 9.356 1.00 97.75 89 VAL A C 1
ATOM 610 O O . VAL A 1 89 ? -6.100 7.768 8.304 1.00 97.75 89 VAL A O 1
ATOM 613 N N . ARG A 1 90 ? -4.398 7.728 9.764 1.00 98.31 90 ARG A N 1
ATOM 614 C CA . ARG A 1 90 ? -3.425 8.412 8.911 1.00 98.31 90 ARG A CA 1
ATOM 615 C C . ARG A 1 90 ? -2.418 7.386 8.418 1.00 98.31 90 ARG A C 1
ATOM 617 O O . ARG A 1 90 ? -1.717 6.776 9.218 1.00 98.31 90 ARG A O 1
ATOM 624 N N . LEU A 1 91 ? -2.337 7.240 7.103 1.00 98.50 91 LEU A N 1
ATOM 625 C CA . LEU A 1 91 ? -1.382 6.387 6.411 1.00 98.50 91 LEU A CA 1
ATOM 626 C C . LEU A 1 91 ? -0.275 7.270 5.856 1.00 98.50 91 LEU A C 1
ATOM 628 O O . LEU A 1 91 ? -0.536 8.153 5.039 1.00 98.50 91 LEU A O 1
ATOM 632 N N . ARG A 1 92 ? 0.960 7.047 6.289 1.00 98.50 92 ARG A N 1
ATOM 633 C CA . ARG A 1 92 ? 2.127 7.827 5.882 1.00 98.50 92 ARG A CA 1
ATOM 634 C C . ARG A 1 92 ? 3.191 6.892 5.337 1.00 98.50 92 ARG A C 1
ATOM 636 O O . ARG A 1 92 ? 3.571 5.933 5.994 1.00 98.50 92 ARG A O 1
ATOM 643 N N . ARG A 1 93 ? 3.720 7.185 4.150 1.00 98.12 93 ARG A N 1
ATOM 644 C CA . ARG A 1 93 ? 4.883 6.447 3.643 1.00 98.12 93 ARG A CA 1
ATOM 645 C C . ARG A 1 93 ? 6.096 6.733 4.533 1.00 98.12 93 ARG A C 1
ATOM 647 O O . ARG A 1 93 ? 6.412 7.901 4.792 1.00 98.12 93 ARG A O 1
ATOM 654 N N . VAL A 1 94 ? 6.822 5.682 4.891 1.00 97.56 94 VAL A N 1
ATOM 655 C CA . VAL A 1 94 ? 8.190 5.746 5.415 1.00 97.56 94 VAL A CA 1
ATOM 656 C C . VAL A 1 94 ? 9.167 5.114 4.424 1.00 97.56 94 VAL A C 1
ATOM 658 O O . VAL A 1 94 ? 8.777 4.287 3.600 1.00 97.56 94 VAL A O 1
ATOM 661 N N . GLY A 1 95 ? 10.408 5.598 4.450 1.00 95.75 95 GLY A N 1
ATOM 662 C CA . GLY A 1 95 ? 11.467 5.132 3.561 1.00 95.75 95 GLY A CA 1
ATOM 663 C C . GLY A 1 95 ? 11.224 5.349 2.078 1.00 95.75 95 GLY A C 1
ATOM 664 O O . GLY A 1 95 ? 10.321 6.088 1.677 1.00 95.75 95 GLY A O 1
ATOM 665 N N . SER A 1 96 ? 12.048 4.736 1.239 1.00 94.94 96 SER A N 1
ATOM 666 C CA . SER A 1 96 ? 11.952 4.838 -0.222 1.00 94.94 96 SER A CA 1
ATOM 667 C C . SER A 1 96 ? 12.291 3.520 -0.893 1.00 94.94 96 SER A C 1
ATOM 669 O O . SER A 1 96 ? 12.981 2.700 -0.316 1.00 94.94 96 SER A O 1
ATOM 671 N N . PHE A 1 97 ? 11.861 3.341 -2.138 1.00 93.50 97 PHE A N 1
ATOM 672 C CA . PHE A 1 97 ? 12.319 2.217 -2.944 1.00 93.50 97 PHE A CA 1
ATOM 673 C C . PHE A 1 97 ? 13.187 2.718 -4.100 1.00 93.50 97 PHE A C 1
ATOM 675 O O . PHE A 1 97 ? 12.998 3.796 -4.666 1.00 93.50 97 PHE A O 1
ATOM 682 N N . GLY A 1 98 ? 14.210 1.954 -4.437 1.00 84.25 98 GLY A N 1
ATOM 683 C CA . GLY A 1 98 ? 15.102 2.180 -5.553 1.00 84.25 98 GLY A CA 1
ATOM 684 C C . GLY A 1 98 ? 14.578 1.567 -6.848 1.00 84.25 98 GLY A C 1
ATOM 685 O O . GLY A 1 98 ? 14.561 0.352 -6.985 1.00 84.25 98 GLY A O 1
ATOM 686 N N . GLY A 1 99 ? 14.301 2.438 -7.815 1.00 62.50 99 GLY A N 1
ATOM 687 C CA . GLY A 1 99 ? 14.577 2.282 -9.247 1.00 62.50 99 GLY A CA 1
ATOM 688 C C . GLY A 1 99 ? 15.462 3.467 -9.680 1.00 62.50 99 GLY A C 1
ATOM 689 O O . GLY A 1 99 ? 15.904 4.247 -8.830 1.00 62.50 99 GLY A O 1
ATOM 690 N N . HIS A 1 100 ? 15.778 3.661 -10.967 1.00 50.03 100 HIS A N 1
ATOM 691 C CA . HIS A 1 100 ? 16.413 4.917 -11.416 1.00 50.03 100 HIS A CA 1
ATOM 692 C C . HIS A 1 100 ? 15.392 5.796 -12.152 1.00 50.03 100 HIS A C 1
ATOM 694 O O . HIS A 1 100 ? 15.139 5.540 -13.332 1.00 50.03 100 HIS A O 1
ATOM 700 N N . PRO A 1 101 ? 14.848 6.869 -11.533 1.00 69.62 101 PRO A N 1
ATOM 701 C CA . PRO A 1 101 ? 15.133 7.439 -10.199 1.00 69.62 101 PRO A CA 1
ATOM 702 C C . PRO A 1 101 ? 14.436 6.715 -9.025 1.00 69.62 101 PRO A C 1
ATOM 704 O O . PRO A 1 101 ? 13.505 5.954 -9.252 1.00 69.62 101 PRO A O 1
ATOM 707 N N . GLN A 1 102 ? 14.871 6.997 -7.784 1.00 81.50 102 GLN A N 1
ATOM 708 C CA . GLN A 1 102 ? 14.235 6.486 -6.556 1.00 81.50 102 GLN A CA 1
ATOM 709 C C . GLN A 1 102 ? 12.734 6.811 -6.540 1.00 81.50 102 GLN A C 1
ATOM 711 O O . GLN A 1 102 ? 12.332 7.947 -6.814 1.00 81.50 102 GLN A O 1
ATOM 716 N N . GLY A 1 103 ? 11.930 5.805 -6.218 1.00 89.31 103 GLY A N 1
ATOM 717 C CA . GLY A 1 103 ? 10.487 5.868 -6.098 1.00 89.31 103 GLY A CA 1
ATOM 718 C C . GLY A 1 103 ? 10.047 6.131 -4.659 1.00 89.31 103 GLY A C 1
ATOM 719 O O . GLY A 1 103 ? 10.628 5.654 -3.685 1.00 89.31 103 GLY A O 1
ATOM 720 N N . VAL A 1 104 ? 9.008 6.953 -4.527 1.00 95.19 104 VAL A N 1
ATOM 721 C CA . VAL A 1 104 ? 8.475 7.417 -3.233 1.00 95.19 104 VAL A CA 1
ATOM 722 C C . VAL A 1 104 ? 6.947 7.461 -3.215 1.00 95.19 104 VAL A C 1
ATOM 724 O O . VAL A 1 104 ? 6.337 8.002 -2.300 1.00 95.19 104 VAL A O 1
ATOM 727 N N . GLY A 1 105 ? 6.296 6.957 -4.257 1.00 96.69 105 GLY A N 1
ATOM 728 C CA . GLY A 1 105 ? 4.846 6.893 -4.337 1.00 96.69 105 GLY A CA 1
ATOM 729 C C . GLY A 1 105 ? 4.325 5.580 -3.785 1.00 96.69 105 GLY A C 1
ATOM 730 O O . GLY A 1 105 ? 5.009 4.560 -3.813 1.00 96.69 105 GLY A O 1
ATOM 731 N N . MET A 1 106 ? 3.092 5.619 -3.300 1.00 98.25 106 MET A N 1
ATOM 732 C CA . MET A 1 106 ? 2.464 4.493 -2.629 1.00 98.25 106 MET A CA 1
ATOM 733 C C . MET A 1 106 ? 0.960 4.518 -2.869 1.00 98.25 106 MET A C 1
ATOM 735 O O . MET A 1 106 ? 0.336 5.588 -2.808 1.00 98.25 106 MET A O 1
ATOM 739 N N . TYR A 1 107 ? 0.404 3.340 -3.118 1.00 98.44 107 TYR A N 1
ATOM 740 C CA . TYR A 1 107 ? -1.028 3.104 -3.241 1.00 98.44 107 TYR A CA 1
ATOM 741 C C . TYR A 1 107 ? -1.509 2.183 -2.129 1.00 98.44 107 TYR A C 1
ATOM 743 O O . TYR A 1 107 ? -0.726 1.399 -1.591 1.00 98.44 107 TYR A O 1
ATOM 751 N N . GLY A 1 108 ? -2.797 2.260 -1.816 1.00 98.44 108 GLY A N 1
ATOM 752 C CA . GLY A 1 108 ? -3.446 1.345 -0.889 1.00 98.44 108 GLY A CA 1
ATOM 753 C C . GLY A 1 108 ? -4.872 1.031 -1.314 1.00 98.44 108 GLY A C 1
ATOM 754 O O . GLY A 1 108 ? -5.490 1.822 -2.017 1.00 98.44 108 GLY A O 1
ATOM 755 N N . VAL A 1 109 ? -5.376 -0.118 -0.875 1.00 98.69 109 VAL A N 1
ATOM 756 C CA . VAL A 1 109 ? -6.776 -0.519 -1.049 1.00 98.69 109 VAL A CA 1
ATOM 757 C C . VAL A 1 109 ? -7.240 -1.288 0.185 1.00 98.69 109 VAL A C 1
ATOM 759 O O . VAL A 1 109 ? -6.543 -2.184 0.676 1.00 98.69 109 VAL A O 1
ATOM 762 N N . PHE A 1 110 ? -8.404 -0.919 0.721 1.00 98.75 110 PHE A N 1
ATOM 763 C CA . PHE A 1 110 ? -9.032 -1.677 1.802 1.00 98.75 110 PHE A CA 1
ATOM 764 C C . PHE A 1 110 ? -9.720 -2.918 1.240 1.00 98.75 110 PHE A C 1
ATOM 766 O O . PHE A 1 110 ? -10.229 -2.904 0.124 1.00 98.75 110 PHE A O 1
ATOM 773 N N . SER A 1 111 ? -9.745 -3.997 2.018 1.00 98.56 111 SER A N 1
ATOM 774 C CA . SER A 1 111 ? -10.350 -5.261 1.606 1.00 98.56 111 SER A CA 1
ATOM 775 C C . SER A 1 111 ? -11.125 -5.921 2.739 1.00 98.56 111 SER A C 1
ATOM 777 O O . SER A 1 111 ? -10.727 -5.879 3.909 1.00 98.56 111 SER A O 1
ATOM 779 N N . GLY A 1 112 ? -12.217 -6.592 2.378 1.00 98.12 112 GLY A N 1
ATOM 780 C CA . GLY A 1 112 ? -12.990 -7.447 3.275 1.00 98.12 112 GLY A CA 1
ATOM 781 C C . GLY A 1 112 ? -12.332 -8.795 3.588 1.00 98.12 112 GLY A C 1
ATOM 782 O O . GLY A 1 112 ? -12.772 -9.483 4.512 1.00 98.12 112 GLY A O 1
ATOM 783 N N . SER A 1 113 ? -11.270 -9.181 2.870 1.00 97.94 113 SER A N 1
ATOM 784 C CA . SER A 1 113 ? -10.522 -10.421 3.114 1.00 97.94 113 SER A CA 1
ATOM 785 C C . SER A 1 113 ? -9.021 -10.292 2.824 1.00 97.94 113 SER A C 1
ATOM 787 O O . SER A 1 113 ? -8.569 -9.355 2.167 1.00 97.94 113 SER A O 1
ATOM 789 N N . SER A 1 114 ? -8.235 -11.273 3.275 1.00 98.06 114 SER A N 1
ATOM 790 C CA . SER A 1 114 ? -6.807 -11.415 2.948 1.00 98.06 114 SER A CA 1
ATOM 791 C C . SER A 1 114 ? -6.552 -12.033 1.567 1.00 98.06 114 SER A C 1
ATOM 793 O O . SER A 1 114 ? -5.415 -12.377 1.239 1.00 98.06 114 SER A O 1
ATOM 795 N N . THR A 1 115 ? -7.597 -12.225 0.759 1.00 98.50 115 THR A N 1
ATOM 796 C CA . THR A 1 115 ? -7.489 -12.902 -0.535 1.00 98.50 115 THR A CA 1
ATOM 797 C C . THR A 1 115 ? -6.838 -11.989 -1.563 1.00 98.50 115 THR A C 1
ATOM 799 O O . THR A 1 115 ? -7.326 -10.894 -1.823 1.00 98.50 115 THR A O 1
ATOM 802 N N . LEU A 1 116 ? -5.782 -12.488 -2.204 1.00 98.62 116 LEU A N 1
ATOM 803 C CA . LEU A 1 116 ? -5.165 -11.874 -3.372 1.00 98.62 116 LEU A CA 1
ATOM 804 C C . LEU A 1 116 ? -5.102 -12.913 -4.497 1.00 98.62 116 LEU A C 1
ATOM 806 O O . LEU A 1 116 ? -4.572 -14.012 -4.306 1.00 98.62 116 LEU A O 1
ATOM 810 N N . LEU A 1 117 ? -5.682 -12.590 -5.652 1.00 98.69 117 LEU A N 1
ATOM 811 C CA . LEU A 1 117 ? -5.701 -13.467 -6.822 1.00 98.69 117 LEU A CA 1
ATOM 812 C C . LEU A 1 117 ? -4.341 -13.487 -7.542 1.00 98.69 117 LEU A C 1
ATOM 814 O O . LEU A 1 117 ? -3.371 -12.825 -7.147 1.00 98.69 117 LEU A O 1
ATOM 818 N N . SER A 1 118 ? -4.276 -14.291 -8.610 1.00 97.69 118 SER A N 1
ATOM 819 C CA . SER A 1 118 ? -3.094 -14.398 -9.470 1.00 97.69 118 SER A CA 1
ATOM 820 C C . SER A 1 118 ? -2.632 -13.028 -9.961 1.00 97.69 118 SER A C 1
ATOM 822 O O . SER A 1 118 ? -3.439 -12.119 -10.129 1.00 97.69 118 SER A O 1
ATOM 824 N N . ALA A 1 119 ? -1.332 -12.916 -10.213 1.00 97.12 119 ALA A N 1
ATOM 825 C CA . ALA A 1 119 ? -0.689 -11.759 -10.829 1.00 97.12 119 ALA A CA 1
ATOM 826 C C . ALA A 1 119 ? -1.323 -11.340 -12.166 1.00 97.12 119 ALA A C 1
ATOM 828 O O . ALA A 1 119 ? -1.332 -10.152 -12.453 1.00 97.12 119 ALA A O 1
ATOM 829 N N . ASP A 1 120 ? -1.875 -12.303 -12.913 1.00 95.31 120 ASP A N 1
ATOM 830 C CA . ASP A 1 120 ? -2.454 -12.102 -14.250 1.00 95.31 120 ASP A CA 1
ATOM 831 C C . ASP A 1 120 ? -3.913 -11.595 -14.245 1.00 95.31 120 ASP A C 1
ATOM 833 O O . ASP A 1 120 ? -4.502 -11.392 -15.308 1.00 95.31 120 ASP A O 1
ATOM 837 N N . GLU A 1 121 ? -4.548 -11.484 -13.073 1.00 97.88 121 GLU A N 1
ATOM 838 C CA . GLU A 1 121 ? -5.915 -10.960 -12.961 1.00 97.88 121 GLU A CA 1
ATOM 839 C C . GLU A 1 121 ? -5.870 -9.433 -12.842 1.00 97.88 121 GLU A C 1
ATOM 841 O O . GLU A 1 121 ? -5.097 -8.899 -12.056 1.00 97.88 121 GLU A O 1
ATOM 846 N N . THR A 1 122 ? -6.734 -8.711 -13.560 1.00 94.81 122 THR A N 1
ATOM 847 C CA . THR A 1 122 ? -6.802 -7.242 -13.437 1.00 94.81 122 THR A CA 1
ATOM 848 C C . THR A 1 122 ? -7.308 -6.809 -12.057 1.00 94.81 122 THR A C 1
ATOM 850 O O . THR A 1 122 ? -6.718 -5.949 -11.412 1.00 94.81 122 THR A O 1
ATOM 853 N N . GLU A 1 123 ? -8.367 -7.458 -11.567 1.00 95.75 123 GLU A N 1
ATOM 854 C CA . GLU A 1 123 ? -8.994 -7.187 -10.267 1.00 95.75 123 GLU A CA 1
ATOM 855 C C . GLU A 1 123 ? -8.502 -8.202 -9.227 1.00 95.75 123 GLU A C 1
ATOM 857 O O . GLU A 1 123 ? -9.207 -9.139 -8.844 1.00 95.75 123 GLU A O 1
ATOM 862 N N . ARG A 1 124 ? -7.247 -8.068 -8.786 1.00 98.25 124 ARG A N 1
ATOM 863 C CA . ARG A 1 124 ? -6.633 -9.082 -7.907 1.00 98.25 124 ARG A CA 1
ATOM 864 C C . ARG A 1 124 ? -7.184 -9.096 -6.486 1.00 98.25 124 ARG A C 1
ATOM 866 O O . ARG A 1 124 ? -6.979 -10.086 -5.784 1.00 98.25 124 ARG A O 1
ATOM 873 N N . VAL A 1 125 ? -7.849 -8.026 -6.058 1.00 98.56 125 VAL A N 1
ATOM 874 C CA . VAL A 1 125 ? -8.433 -7.876 -4.720 1.00 98.56 125 VAL A CA 1
ATOM 875 C C . VAL A 1 125 ? -9.959 -8.005 -4.845 1.00 98.56 125 VAL A C 1
ATOM 877 O O . VAL A 1 125 ? -10.637 -7.010 -5.077 1.00 98.56 125 VAL A O 1
ATOM 880 N N . PRO A 1 126 ? -10.529 -9.222 -4.739 1.00 98.06 126 PRO A N 1
ATOM 881 C CA . PRO A 1 126 ? -11.936 -9.472 -5.072 1.00 98.06 126 PRO A CA 1
ATOM 882 C C . PRO A 1 126 ? -12.931 -8.851 -4.082 1.00 98.06 126 PRO A C 1
ATOM 884 O O . PRO A 1 126 ? -14.093 -8.664 -4.429 1.00 98.06 126 PRO A O 1
ATOM 887 N N . ASP A 1 127 ? -12.480 -8.553 -2.862 1.00 97.75 127 ASP A N 1
ATOM 888 C CA . ASP A 1 127 ? -13.275 -7.916 -1.810 1.00 97.75 127 ASP A CA 1
ATOM 889 C C . ASP A 1 127 ? -12.794 -6.478 -1.549 1.00 97.75 127 ASP A C 1
ATOM 891 O O . ASP A 1 127 ? -12.832 -6.027 -0.404 1.00 97.75 127 ASP A O 1
ATOM 895 N N . ALA A 1 128 ? -12.287 -5.785 -2.579 1.00 98.44 128 ALA A N 1
ATOM 896 C CA . ALA A 1 128 ? -11.866 -4.391 -2.471 1.00 98.44 128 ALA A CA 1
ATOM 897 C C . ALA A 1 128 ? -13.035 -3.496 -2.030 1.00 98.44 128 ALA A C 1
ATOM 899 O O . ALA A 1 128 ? -14.182 -3.686 -2.443 1.00 98.44 128 ALA A O 1
ATOM 900 N N . ILE A 1 129 ? -12.743 -2.534 -1.157 1.00 98.56 129 ILE A N 1
ATOM 901 C CA . ILE A 1 129 ? -13.729 -1.622 -0.583 1.00 98.56 129 ILE A CA 1
ATOM 902 C C . ILE A 1 129 ? -13.260 -0.195 -0.823 1.00 98.56 129 ILE A C 1
ATOM 904 O O . ILE A 1 129 ? -12.184 0.193 -0.366 1.00 98.56 129 ILE A O 1
ATOM 908 N N . ASP A 1 130 ? -14.105 0.568 -1.511 1.00 98.06 130 ASP A N 1
ATOM 909 C CA . ASP A 1 130 ? -13.861 1.966 -1.848 1.00 98.06 130 ASP A CA 1
ATOM 910 C C . ASP A 1 130 ? -13.593 2.816 -0.597 1.00 98.06 130 ASP A C 1
ATOM 912 O O . ASP A 1 130 ? -14.347 2.779 0.385 1.00 98.06 130 ASP A O 1
ATOM 916 N N . ALA A 1 131 ? -12.516 3.600 -0.647 1.00 95.81 131 ALA A N 1
ATOM 917 C CA . ALA A 1 131 ? -12.183 4.577 0.373 1.00 95.81 131 ALA A CA 1
ATOM 918 C C . ALA A 1 131 ? -11.379 5.746 -0.199 1.00 95.81 131 ALA A C 1
ATOM 920 O O . ALA A 1 131 ? -10.365 5.582 -0.868 1.00 95.81 131 ALA A O 1
ATOM 921 N N . GLY A 1 132 ? -11.745 6.961 0.208 1.00 94.56 132 GLY A N 1
ATOM 922 C CA . GLY A 1 132 ? -10.959 8.149 -0.102 1.00 94.56 132 GLY A CA 1
ATOM 923 C C . GLY A 1 132 ? -11.236 8.712 -1.490 1.00 94.56 132 GLY A C 1
ATOM 924 O O . GLY A 1 132 ? -12.348 9.139 -1.779 1.00 94.56 132 GLY A O 1
ATOM 925 N N . THR A 1 133 ? -10.186 8.886 -2.286 1.00 96.50 133 THR A N 1
ATOM 926 C CA . THR A 1 133 ? -10.280 9.417 -3.649 1.00 96.50 133 THR A CA 1
ATOM 927 C C . THR A 1 133 ? -9.537 8.475 -4.572 1.00 96.50 133 THR A C 1
ATOM 929 O O . THR A 1 133 ? -8.324 8.310 -4.406 1.00 96.50 133 THR A O 1
ATOM 932 N N . ASP A 1 134 ? -10.276 7.955 -5.546 1.00 96.94 134 ASP A N 1
ATOM 933 C CA . ASP A 1 134 ? -9.831 6.994 -6.547 1.00 96.94 134 ASP A CA 1
ATOM 934 C C . ASP A 1 134 ? -8.563 7.486 -7.242 1.00 96.94 134 ASP A C 1
ATOM 936 O O . ASP A 1 134 ? -8.397 8.689 -7.533 1.00 96.94 134 ASP A O 1
ATOM 940 N N . VAL A 1 135 ? -7.660 6.559 -7.550 1.00 96.50 135 VAL A N 1
ATOM 941 C CA . VAL A 1 135 ? -6.441 6.881 -8.274 1.00 96.50 135 VAL A CA 1
ATOM 942 C C . VAL A 1 135 ? -6.203 5.940 -9.440 1.00 96.50 135 VAL A C 1
ATOM 944 O O . VAL A 1 135 ? -5.896 4.782 -9.272 1.00 96.50 135 VAL A O 1
ATOM 947 N N . GLU A 1 136 ? -6.161 6.492 -10.652 1.00 97.19 136 GLU A N 1
ATOM 948 C CA . GLU A 1 136 ? -5.791 5.669 -11.804 1.00 97.19 136 GLU A CA 1
ATOM 949 C C . GLU A 1 136 ? -4.339 5.170 -11.678 1.00 97.19 136 GLU A C 1
ATOM 951 O O . GLU A 1 136 ? -3.375 5.966 -11.648 1.00 97.19 136 GLU A O 1
ATOM 956 N N . SER A 1 137 ? -4.176 3.850 -11.605 1.00 96.19 137 SER A N 1
ATOM 957 C CA . SER A 1 137 ? -2.863 3.215 -11.588 1.00 96.19 137 SER A CA 1
ATOM 958 C C . SER A 1 137 ? -2.261 3.162 -13.009 1.00 96.19 137 SER A C 1
ATOM 960 O O . SER A 1 137 ? -2.972 3.129 -14.019 1.00 96.19 137 SER A O 1
ATOM 962 N N . PRO A 1 138 ? -0.925 3.289 -13.156 1.00 95.56 138 PRO A N 1
ATOM 963 C CA . PRO A 1 138 ? -0.305 3.253 -14.474 1.00 95.56 138 PRO A CA 1
ATOM 964 C C . PRO A 1 138 ? -0.392 1.838 -15.061 1.00 95.56 138 PRO A C 1
ATOM 966 O O . PRO A 1 138 ? -0.192 0.875 -14.322 1.00 95.56 138 PRO A O 1
ATOM 969 N N . PRO A 1 139 ? -0.577 1.694 -16.386 1.00 98.00 139 PRO A N 1
ATOM 970 C CA . PRO A 1 139 ? -0.555 0.381 -17.013 1.00 98.00 139 PRO A CA 1
ATOM 971 C C . PRO A 1 139 ? 0.818 -0.278 -16.855 1.00 98.00 139 PRO A C 1
ATOM 973 O O . PRO A 1 139 ? 1.825 0.438 -16.744 1.00 98.00 139 PRO A O 1
ATOM 976 N N . THR A 1 140 ? 0.851 -1.611 -16.923 1.00 97.94 140 THR A N 1
ATOM 977 C CA . THR A 1 140 ? 2.075 -2.425 -16.813 1.00 97.94 140 THR A CA 1
ATOM 978 C C . THR A 1 140 ? 3.186 -1.905 -17.728 1.00 97.94 140 THR A C 1
ATOM 980 O O . THR A 1 140 ? 2.935 -1.302 -18.780 1.00 97.94 140 THR A O 1
ATOM 983 N N . PHE A 1 141 ? 4.441 -2.099 -17.325 1.00 96.25 141 PHE A N 1
ATOM 984 C CA . PHE A 1 141 ? 5.586 -1.690 -18.134 1.00 96.25 141 PHE A CA 1
ATOM 985 C C . PHE A 1 141 ? 5.609 -2.430 -19.475 1.00 96.25 141 PHE A C 1
ATOM 987 O O . PHE A 1 141 ? 5.656 -1.785 -20.528 1.00 96.25 141 PHE A O 1
ATOM 994 N N . GLU A 1 142 ? 5.490 -3.759 -19.428 1.00 96.38 142 GLU A N 1
ATOM 995 C CA . GLU A 1 142 ? 5.384 -4.607 -20.613 1.00 96.38 142 GLU A CA 1
ATOM 996 C C . GLU A 1 142 ? 3.947 -4.618 -21.147 1.00 96.38 142 GLU A C 1
ATOM 998 O O . GLU A 1 142 ? 2.982 -4.748 -20.391 1.00 96.38 142 GLU A O 1
ATOM 1003 N N . ASP A 1 143 ? 3.801 -4.433 -22.460 1.00 97.31 143 ASP A N 1
ATOM 1004 C CA . ASP A 1 143 ? 2.544 -4.399 -23.234 1.00 97.31 143 ASP A CA 1
ATOM 1005 C C . ASP A 1 143 ? 1.468 -3.371 -22.837 1.00 97.31 143 ASP A C 1
ATOM 1007 O O . ASP A 1 143 ? 0.518 -3.159 -23.597 1.00 97.31 143 ASP A O 1
ATOM 1011 N N . ARG A 1 144 ? 1.657 -2.628 -21.740 1.00 97.62 144 ARG A N 1
ATOM 1012 C CA . ARG A 1 144 ? 0.746 -1.576 -21.262 1.00 97.62 144 ARG A CA 1
ATOM 1013 C C . ARG A 1 144 ? -0.670 -2.071 -20.956 1.00 97.62 144 ARG A C 1
ATOM 1015 O O . ARG A 1 144 ? -1.647 -1.403 -21.310 1.00 97.62 144 ARG A O 1
ATOM 1022 N N . GLU A 1 145 ? -0.778 -3.211 -20.292 1.00 98.12 145 GLU A N 1
ATOM 1023 C CA . GLU A 1 145 ? -2.048 -3.750 -19.816 1.00 98.12 145 GLU A CA 1
ATOM 1024 C C . GLU A 1 145 ? -2.619 -2.895 -18.675 1.00 98.12 145 GLU A C 1
ATOM 1026 O O . GLU A 1 145 ? -1.876 -2.245 -17.939 1.00 98.12 145 GLU A O 1
ATOM 1031 N N . GLN A 1 146 ? -3.950 -2.845 -18.554 1.00 97.88 146 GLN A N 1
ATOM 1032 C CA . GLN A 1 146 ? -4.618 -2.081 -17.499 1.00 97.88 146 GLN A CA 1
ATOM 1033 C C . GLN A 1 146 ? -4.448 -2.783 -16.149 1.00 97.88 146 GLN A C 1
ATOM 1035 O O . GLN A 1 146 ? -4.583 -3.999 -16.056 1.00 97.88 146 GLN A O 1
ATOM 1040 N N . THR A 1 147 ? -4.179 -1.994 -15.118 1.00 97.75 147 THR A N 1
ATOM 1041 C CA . THR A 1 147 ? -3.884 -2.445 -13.749 1.00 97.75 147 THR A CA 1
ATOM 1042 C C . THR A 1 147 ? -4.835 -1.849 -12.713 1.00 97.75 147 THR A C 1
ATOM 1044 O O . THR A 1 147 ? -4.738 -2.178 -11.537 1.00 97.75 147 THR A O 1
ATOM 1047 N N . ASP A 1 148 ? -5.718 -0.953 -13.146 1.00 97.44 148 ASP A N 1
ATOM 1048 C CA . ASP A 1 148 ? -6.553 -0.109 -12.298 1.00 97.44 148 ASP A CA 1
ATOM 1049 C C . ASP A 1 148 ? -7.562 -0.907 -11.465 1.00 97.44 148 ASP A C 1
ATOM 1051 O O . ASP A 1 148 ? -8.278 -1.753 -12.005 1.00 97.44 148 ASP A O 1
ATOM 1055 N N . ILE A 1 149 ? -7.634 -0.594 -10.170 1.00 97.62 149 ILE A N 1
ATOM 1056 C CA . ILE A 1 149 ? -8.663 -1.062 -9.237 1.00 97.62 149 ILE A CA 1
ATOM 1057 C C . ILE A 1 149 ? -9.378 0.193 -8.749 1.00 97.62 149 ILE A C 1
ATOM 1059 O O . ILE A 1 149 ? -8.766 1.021 -8.088 1.00 97.62 149 ILE A O 1
ATOM 1063 N N . VAL A 1 150 ? -10.660 0.349 -9.082 1.00 97.44 150 VAL A N 1
ATOM 1064 C CA . VAL A 1 150 ? -11.373 1.624 -8.876 1.00 97.44 150 VAL A CA 1
ATOM 1065 C C . VAL A 1 150 ? -11.491 2.018 -7.398 1.00 97.44 150 VAL A C 1
ATOM 1067 O O . VAL A 1 150 ? -11.585 3.200 -7.093 1.00 97.44 150 VAL A O 1
ATOM 1070 N N . GLU A 1 151 ? -11.458 1.041 -6.491 1.00 98.44 151 GLU A N 1
ATOM 1071 C CA . GLU A 1 151 ? -11.507 1.233 -5.040 1.00 98.44 151 GLU A CA 1
ATOM 1072 C C . GLU A 1 151 ? -10.158 1.627 -4.405 1.00 98.44 151 GLU A C 1
ATOM 1074 O O . GLU A 1 151 ? -10.092 1.838 -3.189 1.00 98.44 151 GLU A O 1
ATOM 1079 N N . ASP A 1 152 ? -9.065 1.662 -5.175 1.00 98.12 152 ASP A N 1
ATOM 1080 C CA . ASP A 1 152 ? -7.756 2.030 -4.646 1.00 98.12 152 ASP A CA 1
ATOM 1081 C C . ASP A 1 152 ? -7.619 3.545 -4.413 1.00 98.12 152 ASP A C 1
ATOM 1083 O O . ASP A 1 152 ? -8.359 4.389 -4.921 1.00 98.12 152 ASP A O 1
ATOM 1087 N N . PHE A 1 153 ? -6.650 3.915 -3.582 1.00 98.38 153 PHE A N 1
ATOM 1088 C CA . PHE A 1 153 ? -6.392 5.306 -3.246 1.00 98.38 153 PHE A CA 1
ATOM 1089 C C . PHE A 1 153 ? -4.902 5.596 -3.131 1.00 98.38 153 PHE A C 1
ATOM 1091 O O . PHE A 1 153 ? -4.037 4.735 -2.929 1.00 98.38 153 PHE A O 1
ATOM 1098 N N . ARG A 1 154 ? -4.574 6.886 -3.227 1.00 97.88 154 ARG A N 1
ATOM 1099 C CA . ARG A 1 154 ? -3.192 7.359 -3.134 1.00 97.88 154 ARG A CA 1
ATOM 1100 C C . ARG A 1 154 ? -2.790 7.659 -1.692 1.00 97.88 154 ARG A C 1
ATOM 1102 O O . ARG A 1 154 ? -3.370 8.538 -1.062 1.00 97.88 154 ARG A O 1
ATOM 1109 N N . ILE A 1 155 ? -1.714 7.020 -1.230 1.00 98.38 155 ILE A N 1
ATOM 1110 C CA . ILE A 1 155 ? -1.066 7.325 0.057 1.00 98.38 155 ILE A CA 1
ATOM 1111 C C . ILE A 1 155 ? 0.040 8.370 -0.135 1.00 98.38 155 ILE A C 1
ATOM 1113 O O . ILE A 1 155 ? 0.103 9.358 0.595 1.00 98.38 155 ILE A O 1
ATOM 1117 N N . ALA A 1 156 ? 0.896 8.191 -1.148 1.00 97.81 156 ALA A N 1
ATOM 1118 C CA . ALA A 1 156 ? 2.008 9.100 -1.433 1.00 97.81 156 ALA A CA 1
ATOM 1119 C C . ALA A 1 156 ? 2.245 9.291 -2.941 1.00 97.81 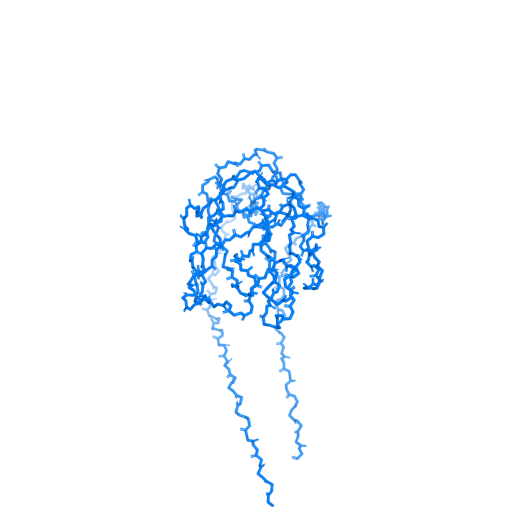156 ALA A C 1
ATOM 1121 O O . ALA A 1 156 ? 1.959 8.415 -3.760 1.00 97.81 156 ALA A O 1
ATOM 1122 N N . THR A 1 157 ? 2.779 10.450 -3.335 1.00 96.06 157 THR A N 1
ATOM 1123 C CA . THR A 1 157 ? 3.109 10.787 -4.728 1.00 96.06 157 THR A CA 1
ATOM 1124 C C . THR A 1 157 ? 4.614 10.671 -4.995 1.00 96.06 157 THR A C 1
ATOM 1126 O O . THR A 1 157 ? 5.426 11.077 -4.174 1.00 96.06 157 THR A O 1
ATOM 1129 N N . ASN A 1 158 ? 5.002 10.240 -6.206 1.00 92.56 158 ASN A N 1
ATOM 1130 C CA . ASN A 1 158 ? 6.419 10.141 -6.622 1.00 92.56 158 ASN A CA 1
ATOM 1131 C C . ASN A 1 158 ? 7.183 11.485 -6.624 1.00 92.56 158 ASN A C 1
ATOM 1133 O O . ASN A 1 158 ? 8.402 11.495 -6.731 1.00 92.56 158 ASN A O 1
ATOM 1137 N N . ASN A 1 159 ? 6.487 12.624 -6.566 1.00 92.56 159 ASN A N 1
ATOM 1138 C CA . ASN A 1 159 ? 7.088 13.963 -6.506 1.00 92.56 159 ASN A CA 1
ATOM 1139 C C . ASN A 1 159 ? 7.059 14.569 -5.092 1.00 92.56 159 ASN A C 1
ATOM 1141 O O . ASN A 1 159 ? 7.272 15.773 -4.956 1.00 92.56 159 ASN A O 1
ATOM 1145 N N . GLU A 1 160 ? 6.708 13.768 -4.081 1.00 92.38 160 GLU A N 1
ATOM 1146 C CA . GLU A 1 160 ? 6.642 14.151 -2.666 1.00 92.38 160 GLU A CA 1
ATOM 1147 C C . GLU A 1 160 ? 5.670 15.300 -2.341 1.00 92.38 160 GLU A C 1
ATOM 1149 O O . GLU A 1 160 ? 5.680 15.829 -1.231 1.00 92.38 160 GLU A O 1
ATOM 1154 N N . SER A 1 161 ? 4.782 15.689 -3.268 1.00 95.62 161 SER A N 1
ATOM 1155 C CA . SER A 1 161 ? 3.716 16.657 -2.968 1.00 95.62 161 SER A CA 1
ATOM 1156 C C . SER A 1 161 ? 2.700 16.122 -1.956 1.00 95.62 161 SER A C 1
ATOM 1158 O O . SER A 1 161 ? 2.009 16.908 -1.311 1.00 95.62 161 SER A O 1
ATOM 1160 N N . THR A 1 162 ? 2.607 14.797 -1.839 1.00 96.31 162 THR A N 1
ATOM 1161 C CA . THR A 1 162 ? 1.792 14.072 -0.866 1.00 96.31 162 THR A CA 1
ATOM 1162 C C . THR A 1 162 ? 2.638 12.932 -0.313 1.00 96.31 162 THR A C 1
ATOM 1164 O O . THR A 1 162 ? 3.181 12.143 -1.084 1.00 96.31 162 THR A O 1
ATOM 1167 N N . VAL A 1 163 ? 2.759 12.851 1.009 1.00 96.94 163 VAL A N 1
ATOM 1168 C CA . VAL A 1 163 ? 3.515 11.791 1.705 1.00 96.94 163 VAL A CA 1
ATOM 1169 C C . VAL A 1 163 ? 2.648 10.989 2.676 1.00 96.94 163 VAL A C 1
ATOM 1171 O O . VAL A 1 163 ? 3.104 9.983 3.214 1.00 96.94 163 VAL A O 1
ATOM 1174 N N . GLU A 1 164 ? 1.417 11.444 2.898 1.00 97.94 164 GLU A N 1
ATOM 1175 C CA . GLU A 1 164 ? 0.434 10.829 3.778 1.00 97.94 164 GLU A CA 1
ATOM 1176 C C . GLU A 1 164 ? -0.991 11.116 3.292 1.00 97.94 164 GLU A C 1
ATOM 1178 O O . GLU A 1 164 ? -1.231 12.095 2.576 1.00 97.94 164 GLU A O 1
ATOM 1183 N N . THR A 1 165 ? -1.927 10.278 3.727 1.00 98.12 165 THR A N 1
ATOM 1184 C CA . THR A 1 165 ? -3.371 10.439 3.546 1.00 98.12 165 THR A CA 1
ATOM 1185 C C . THR A 1 165 ? -4.099 10.077 4.840 1.00 98.12 165 THR A C 1
ATOM 1187 O O . THR A 1 165 ? -3.604 9.265 5.621 1.00 98.12 165 THR A O 1
ATOM 1190 N N . THR A 1 166 ? -5.267 10.671 5.078 1.00 98.25 166 THR A N 1
ATOM 1191 C CA . THR A 1 166 ? -6.113 10.369 6.241 1.00 98.25 166 THR A CA 1
ATOM 1192 C C . THR A 1 166 ? -7.466 9.886 5.753 1.00 98.25 166 THR A C 1
ATOM 1194 O O . THR A 1 166 ? -8.119 10.589 4.980 1.00 98.25 166 THR A O 1
ATOM 1197 N N . LEU A 1 167 ? -7.878 8.704 6.203 1.00 97.81 167 LEU A N 1
ATOM 1198 C CA . LEU A 1 167 ? -9.071 8.011 5.730 1.00 97.81 167 LEU A CA 1
ATOM 1199 C C . LEU A 1 167 ? -9.836 7.405 6.901 1.00 97.81 167 LEU A C 1
ATOM 1201 O O . LEU A 1 167 ? -9.242 6.994 7.894 1.00 97.81 167 LEU A O 1
ATOM 1205 N N . THR A 1 168 ? -11.153 7.319 6.751 1.00 97.56 168 THR A N 1
ATOM 1206 C CA . THR A 1 168 ? -11.982 6.469 7.606 1.00 97.56 168 THR A CA 1
ATOM 1207 C C . THR A 1 168 ? -11.920 5.044 7.072 1.00 97.56 168 THR A C 1
ATOM 1209 O O . THR A 1 168 ? -12.116 4.835 5.874 1.00 97.56 168 THR A O 1
ATOM 1212 N N . VAL A 1 169 ? -11.647 4.076 7.943 1.00 97.25 169 VAL A N 1
ATOM 1213 C CA . VAL A 1 169 ? -11.650 2.651 7.603 1.00 97.25 169 VAL A CA 1
ATOM 1214 C C . VAL A 1 169 ? -13.082 2.257 7.229 1.00 97.25 169 VAL A C 1
ATOM 1216 O O . VAL A 1 169 ? -13.984 2.425 8.055 1.00 97.25 169 VAL A O 1
ATOM 1219 N N . PRO A 1 170 ? -13.337 1.783 5.998 1.00 96.94 170 PRO A N 1
ATOM 1220 C CA . PRO A 1 170 ? -14.699 1.565 5.537 1.00 96.94 170 PRO A CA 1
ATOM 1221 C C . PRO A 1 170 ? -15.337 0.339 6.204 1.00 96.94 170 PRO A C 1
ATOM 1223 O O . PRO A 1 170 ? -14.656 -0.598 6.630 1.00 96.94 170 PRO A O 1
ATOM 1226 N N . ASP A 1 171 ? -16.670 0.336 6.273 1.00 94.81 171 ASP A N 1
ATOM 1227 C CA . ASP A 1 171 ? -17.447 -0.772 6.831 1.00 94.81 171 ASP A CA 1
ATOM 1228 C C . ASP A 1 171 ? -17.074 -2.103 6.163 1.00 94.81 171 ASP A C 1
ATOM 1230 O O . ASP A 1 171 ? -17.139 -2.253 4.943 1.00 94.81 171 ASP A O 1
ATOM 1234 N N . GLY A 1 172 ? -16.725 -3.097 6.982 1.00 94.81 172 GLY A N 1
ATOM 1235 C CA . GLY A 1 172 ? -16.365 -4.435 6.512 1.00 94.81 172 GLY A CA 1
ATOM 1236 C C . GLY A 1 172 ? -14.905 -4.604 6.095 1.00 94.81 172 GLY A C 1
ATOM 1237 O O . GLY A 1 172 ? -14.520 -5.733 5.796 1.00 94.81 172 GLY A O 1
ATOM 1238 N N . ALA A 1 173 ? -14.081 -3.550 6.123 1.00 97.31 173 ALA A N 1
ATOM 1239 C CA . ALA A 1 173 ? -12.646 -3.702 5.924 1.00 97.31 173 ALA A CA 1
ATOM 1240 C C . ALA A 1 173 ? -12.022 -4.492 7.076 1.00 97.31 173 ALA A C 1
ATOM 1242 O O . ALA A 1 173 ? -12.177 -4.160 8.249 1.00 97.31 173 ALA A O 1
ATOM 1243 N N . THR A 1 174 ? -11.299 -5.547 6.723 1.00 97.31 174 THR A N 1
ATOM 1244 C CA . THR A 1 174 ? -10.515 -6.359 7.662 1.00 97.31 174 THR A CA 1
ATOM 1245 C C . THR A 1 174 ? -9.028 -6.308 7.337 1.00 97.31 174 THR A C 1
ATOM 1247 O O . THR A 1 174 ? -8.201 -6.557 8.211 1.00 97.31 174 THR A O 1
ATOM 1250 N N . HIS A 1 175 ? -8.681 -5.961 6.095 1.00 98.50 175 HIS A N 1
ATOM 1251 C CA . HIS A 1 175 ? -7.308 -5.896 5.625 1.00 98.50 175 HIS A CA 1
ATOM 1252 C C . HIS A 1 175 ? -7.041 -4.616 4.833 1.00 98.50 175 HIS A C 1
ATOM 1254 O O . HIS A 1 175 ? -7.944 -4.022 4.239 1.00 98.50 175 HIS A O 1
ATOM 1260 N N . LEU A 1 176 ? -5.770 -4.231 4.789 1.00 98.69 176 LEU A N 1
ATOM 1261 C CA . LEU A 1 176 ? -5.235 -3.205 3.904 1.00 98.69 176 LEU A CA 1
ATOM 1262 C C . LEU A 1 176 ? -4.126 -3.829 3.051 1.00 98.69 176 LEU A C 1
ATOM 1264 O O . LEU A 1 176 ? -3.201 -4.446 3.581 1.00 98.69 176 LEU A O 1
ATOM 1268 N N . PHE A 1 177 ? -4.202 -3.654 1.736 1.00 98.81 177 PHE A N 1
ATOM 1269 C CA . PHE A 1 177 ? -3.090 -3.940 0.834 1.00 98.81 177 PHE A CA 1
ATOM 1270 C C . PHE A 1 177 ? -2.387 -2.635 0.484 1.00 98.81 177 PHE A C 1
ATOM 1272 O O . PHE A 1 177 ? -3.040 -1.629 0.214 1.00 98.81 177 PHE A O 1
ATOM 1279 N N . VAL A 1 178 ? -1.055 -2.652 0.489 1.00 98.69 178 VAL A N 1
ATOM 1280 C CA . VAL A 1 178 ? -0.213 -1.489 0.185 1.00 98.69 178 VAL A CA 1
ATOM 1281 C C . VAL A 1 178 ? 0.892 -1.920 -0.766 1.00 98.69 178 VAL A C 1
ATOM 1283 O O . VAL A 1 178 ? 1.412 -3.030 -0.651 1.00 98.69 178 VAL A O 1
ATOM 1286 N N . SER A 1 179 ? 1.253 -1.053 -1.708 1.00 98.31 179 SER A N 1
ATOM 1287 C CA . SER A 1 179 ? 2.365 -1.296 -2.627 1.00 98.31 179 SER A CA 1
ATOM 1288 C C . SER A 1 179 ? 3.056 -0.001 -3.039 1.00 98.31 179 SER A C 1
ATOM 1290 O O . SER A 1 179 ? 2.492 1.098 -2.961 1.00 98.31 179 SER A O 1
ATOM 1292 N N . ALA A 1 180 ? 4.277 -0.144 -3.551 1.00 97.69 180 ALA A N 1
ATOM 1293 C CA . ALA A 1 180 ? 4.947 0.906 -4.301 1.00 97.69 180 ALA A CA 1
ATOM 1294 C C . ALA A 1 180 ? 4.100 1.365 -5.505 1.00 97.69 180 ALA A C 1
ATOM 1296 O O . ALA A 1 180 ? 3.336 0.597 -6.104 1.00 97.69 180 ALA A O 1
ATOM 1297 N N . ARG A 1 181 ? 4.244 2.640 -5.871 1.00 96.06 181 ARG A N 1
ATOM 1298 C CA . ARG A 1 181 ? 3.701 3.199 -7.114 1.00 96.06 181 ARG A CA 1
ATOM 1299 C C . ARG A 1 181 ? 4.704 2.998 -8.249 1.00 96.06 181 ARG A C 1
ATOM 1301 O O . ARG A 1 181 ? 5.471 3.919 -8.552 1.00 96.06 181 ARG A O 1
ATOM 1308 N N . ASP A 1 182 ? 4.631 1.841 -8.892 1.00 95.38 182 ASP A N 1
ATOM 1309 C CA . ASP A 1 182 ? 5.416 1.504 -10.081 1.00 95.38 182 ASP A CA 1
ATOM 1310 C C . ASP A 1 182 ? 4.566 0.763 -11.126 1.00 95.38 182 ASP A C 1
ATOM 1312 O O . ASP A 1 182 ? 3.381 0.510 -10.908 1.00 95.38 182 ASP A O 1
ATOM 1316 N N . ASN A 1 183 ? 5.146 0.477 -12.286 1.00 96.00 183 ASN A N 1
ATOM 1317 C CA . ASN A 1 183 ? 4.581 -0.388 -13.311 1.00 96.00 183 ASN A CA 1
ATOM 1318 C C . ASN A 1 183 ? 5.520 -1.518 -13.764 1.00 96.00 183 ASN A C 1
ATOM 1320 O O . ASN A 1 183 ? 5.103 -2.347 -14.575 1.00 96.00 183 ASN A O 1
ATOM 1324 N N . LEU A 1 184 ? 6.746 -1.553 -13.240 1.00 95.69 184 LEU A N 1
ATOM 1325 C CA . LEU A 1 184 ? 7.630 -2.712 -13.208 1.00 95.69 184 LEU A CA 1
ATOM 1326 C C . LEU A 1 184 ? 8.029 -2.879 -11.739 1.00 95.69 184 LEU A C 1
ATOM 1328 O O . LEU A 1 184 ? 8.589 -1.971 -11.146 1.00 95.69 184 LEU A O 1
ATOM 1332 N N . TYR A 1 185 ? 7.605 -3.963 -11.103 1.00 96.56 185 TYR A N 1
ATOM 1333 C CA . TYR A 1 185 ? 7.804 -4.173 -9.672 1.00 96.56 185 TYR A CA 1
ATOM 1334 C C . TYR A 1 185 ? 9.049 -5.007 -9.396 1.00 96.56 185 TYR A C 1
ATOM 1336 O O . TYR A 1 185 ? 9.738 -4.759 -8.412 1.00 96.56 185 TYR A O 1
ATOM 1344 N N . GLY A 1 186 ? 9.371 -5.968 -10.262 1.00 96.81 186 GLY A N 1
ATOM 1345 C CA . GLY A 1 186 ? 10.513 -6.860 -10.080 1.00 96.81 186 GLY A CA 1
ATOM 1346 C C . GLY A 1 186 ? 11.885 -6.182 -10.140 1.00 96.81 186 GLY A C 1
ATOM 1347 O O . GLY A 1 186 ? 12.874 -6.789 -9.729 1.00 96.81 186 GLY A O 1
ATOM 1348 N N . ASP A 1 187 ? 11.979 -4.937 -10.623 1.00 94.94 187 ASP A N 1
ATOM 1349 C CA . ASP A 1 187 ? 13.221 -4.153 -10.616 1.00 94.94 187 ASP A CA 1
ATOM 1350 C C . ASP A 1 187 ? 13.331 -3.165 -9.445 1.00 94.94 187 ASP A C 1
ATOM 1352 O O . ASP A 1 187 ? 14.364 -2.498 -9.300 1.00 94.94 187 ASP A O 1
ATOM 1356 N N . ASN A 1 188 ? 12.323 -3.123 -8.571 1.00 96.19 188 ASN A N 1
ATOM 1357 C CA . ASN A 1 188 ? 12.393 -2.356 -7.342 1.00 96.19 188 ASN A CA 1
ATOM 1358 C C . ASN A 1 188 ? 13.410 -2.956 -6.365 1.00 96.19 188 ASN A C 1
ATOM 1360 O O . ASN A 1 188 ? 13.629 -4.162 -6.269 1.00 96.19 188 ASN A O 1
ATOM 1364 N N . THR A 1 189 ? 14.041 -2.079 -5.595 1.00 95.94 189 THR A N 1
ATOM 1365 C CA . THR A 1 189 ? 15.010 -2.428 -4.552 1.00 95.94 189 THR A CA 1
ATOM 1366 C C . THR A 1 189 ? 14.760 -1.580 -3.312 1.00 95.94 189 THR A C 1
ATOM 1368 O O . THR A 1 189 ? 14.181 -0.510 -3.418 1.00 95.94 189 THR A O 1
ATOM 1371 N N . ASP A 1 190 ? 15.213 -2.007 -2.141 1.00 95.56 190 ASP A N 1
ATOM 1372 C CA . ASP A 1 190 ? 15.248 -1.175 -0.931 1.00 95.56 190 ASP A CA 1
ATOM 1373 C C . ASP A 1 190 ? 16.615 -1.387 -0.260 1.00 95.56 190 ASP A C 1
ATOM 1375 O O . ASP A 1 190 ? 16.806 -2.348 0.479 1.00 95.56 190 ASP A O 1
ATOM 1379 N N . PRO A 1 191 ? 17.646 -0.607 -0.640 1.00 92.88 191 PRO A N 1
ATOM 1380 C CA . PRO A 1 191 ? 19.010 -0.845 -0.167 1.00 92.88 191 PRO A CA 1
ATOM 1381 C C . PRO A 1 191 ? 19.240 -0.551 1.321 1.00 92.88 191 PRO A C 1
ATOM 1383 O O . PRO A 1 191 ? 20.271 -0.976 1.854 1.00 92.88 191 PRO A O 1
ATOM 1386 N N . ASP A 1 192 ? 18.369 0.238 1.945 1.00 94.06 192 ASP A N 1
ATOM 1387 C CA . ASP A 1 192 ? 18.420 0.649 3.346 1.00 94.06 192 ASP A CA 1
ATOM 1388 C C . ASP A 1 192 ? 17.383 -0.043 4.242 1.00 94.06 192 ASP A C 1
ATOM 1390 O O . ASP A 1 192 ? 17.450 0.148 5.460 1.00 94.06 192 ASP A O 1
ATOM 1394 N N . ASP A 1 193 ? 16.548 -0.918 3.668 1.00 95.12 193 ASP A N 1
ATOM 1395 C CA . ASP A 1 193 ? 15.521 -1.715 4.350 1.00 95.12 193 ASP A CA 1
ATOM 1396 C C . ASP A 1 193 ? 14.574 -0.821 5.180 1.00 95.12 193 ASP A C 1
ATOM 1398 O O . ASP A 1 193 ? 14.310 -1.097 6.355 1.00 95.12 193 ASP A O 1
ATOM 1402 N N . ASP A 1 194 ? 14.130 0.304 4.603 1.00 96.00 194 ASP A N 1
ATOM 1403 C CA . ASP A 1 194 ? 13.306 1.307 5.289 1.00 96.00 194 ASP A CA 1
ATOM 1404 C C . ASP A 1 194 ? 11.949 1.599 4.629 1.00 96.00 194 ASP A C 1
ATOM 1406 O O . ASP A 1 194 ? 11.147 2.358 5.192 1.00 96.00 194 ASP A O 1
ATOM 1410 N N . PHE A 1 195 ? 11.656 0.997 3.470 1.00 97.69 195 PHE A N 1
ATOM 1411 C CA . PHE A 1 195 ? 10.397 1.195 2.765 1.00 97.69 195 PHE A CA 1
ATOM 1412 C C . PHE A 1 195 ? 9.234 0.552 3.523 1.00 97.69 195 PHE A C 1
ATOM 1414 O O . PHE A 1 195 ? 9.194 -0.649 3.786 1.00 97.69 195 PHE A O 1
ATOM 1421 N N . GLY A 1 196 ? 8.231 1.362 3.852 1.00 98.25 196 GLY A N 1
ATOM 1422 C CA . GLY A 1 196 ? 7.095 0.889 4.625 1.00 98.25 196 GLY A CA 1
ATOM 1423 C C . GLY A 1 196 ? 5.963 1.895 4.725 1.00 98.25 196 GLY A C 1
ATOM 1424 O O . GLY A 1 196 ? 6.013 3.007 4.186 1.00 98.25 196 GLY A O 1
ATOM 1425 N N . VAL A 1 197 ? 4.927 1.509 5.459 1.00 98.62 197 VAL A N 1
ATOM 1426 C CA . VAL A 1 197 ? 3.802 2.379 5.801 1.00 98.62 197 VAL A CA 1
ATOM 1427 C C . VAL A 1 197 ? 3.706 2.536 7.313 1.00 98.62 197 VAL A C 1
ATOM 1429 O O . VAL A 1 197 ? 3.759 1.579 8.079 1.00 98.62 197 VAL A O 1
ATOM 1432 N N . GLU A 1 198 ? 3.577 3.780 7.743 1.00 98.38 198 GLU A N 1
ATOM 1433 C CA . GLU A 1 198 ? 3.254 4.170 9.103 1.00 98.38 198 GLU A CA 1
ATOM 1434 C C . GLU A 1 198 ? 1.742 4.394 9.188 1.00 98.38 198 GLU A C 1
ATOM 1436 O O . GLU A 1 198 ? 1.180 5.190 8.431 1.00 98.38 198 GLU A O 1
ATOM 1441 N N . ILE A 1 199 ? 1.084 3.671 10.090 1.00 98.06 199 ILE A N 1
ATOM 1442 C CA . ILE A 1 199 ? -0.358 3.720 10.311 1.00 98.06 199 ILE A CA 1
ATOM 1443 C C . ILE A 1 199 ? -0.589 4.316 11.694 1.00 98.06 199 ILE A C 1
ATOM 1445 O O . ILE A 1 199 ? -0.256 3.693 12.700 1.00 98.06 199 ILE A O 1
ATOM 1449 N N . THR A 1 200 ? -1.132 5.530 11.746 1.00 97.00 200 THR A N 1
ATOM 1450 C CA . THR A 1 200 ? -1.502 6.194 13.000 1.00 97.00 200 THR A CA 1
ATOM 1451 C C . THR A 1 200 ? -3.015 6.178 13.168 1.00 97.00 200 THR A C 1
ATOM 1453 O O . THR A 1 200 ? -3.720 6.691 12.297 1.00 97.00 200 THR A O 1
ATOM 1456 N N . LEU A 1 201 ? -3.509 5.688 14.305 1.00 94.81 201 LEU A N 1
ATOM 1457 C CA . LEU A 1 201 ? -4.905 5.879 14.697 1.00 94.81 201 LEU A CA 1
ATOM 1458 C C . LEU A 1 201 ? -5.110 7.343 15.110 1.00 94.81 201 LEU A C 1
ATOM 1460 O O . LEU A 1 201 ? -4.423 7.850 15.996 1.00 94.81 201 LEU A O 1
ATOM 1464 N N . VAL A 1 202 ? -5.985 8.060 14.410 1.00 95.94 202 VAL A N 1
ATOM 1465 C CA . VAL A 1 202 ? -6.219 9.501 14.611 1.00 95.94 202 VAL A CA 1
ATOM 1466 C C . VAL A 1 202 ? -7.427 9.762 15.499 1.00 95.94 202 VAL A C 1
ATOM 1468 O O . VAL A 1 202 ? -7.380 10.708 16.278 1.00 95.94 202 VAL A O 1
ATOM 1471 N N . ASP A 1 203 ? -8.482 8.975 15.320 1.00 90.75 203 ASP A N 1
ATOM 1472 C CA . ASP A 1 203 ? -9.764 9.081 16.022 1.00 90.75 203 ASP A CA 1
ATOM 1473 C C . ASP A 1 203 ? -10.326 7.661 16.103 1.00 90.75 203 ASP A C 1
ATOM 1475 O O . ASP A 1 203 ? -10.443 6.997 15.060 1.00 90.75 203 ASP A O 1
ATOM 1479 N N . ASP A 1 204 ? -10.600 7.189 17.316 1.00 82.81 204 ASP A N 1
ATOM 1480 C CA . ASP A 1 204 ? -11.249 5.908 17.552 1.00 82.81 204 ASP A CA 1
ATOM 1481 C C . ASP A 1 204 ? -12.764 6.095 17.460 1.00 82.81 204 ASP A C 1
ATOM 1483 O O . ASP A 1 204 ? -13.417 6.766 18.264 1.00 82.81 204 ASP A O 1
ATOM 1487 N N . ALA A 1 205 ? -13.380 5.496 16.441 1.00 79.19 205 ALA A N 1
ATOM 1488 C CA . ALA A 1 205 ? -14.830 5.490 16.419 1.00 79.19 205 ALA A CA 1
ATOM 1489 C C . ALA A 1 205 ? -15.279 4.549 17.541 1.00 79.19 205 ALA A C 1
ATOM 1491 O O . ALA A 1 205 ? -15.162 3.337 17.407 1.00 79.19 205 ALA A O 1
ATOM 1492 N N . GLU A 1 206 ? -15.817 5.112 18.628 1.00 66.00 206 GLU A N 1
ATOM 1493 C CA . GLU A 1 206 ? -16.282 4.450 19.868 1.00 66.00 206 GLU A CA 1
ATOM 1494 C C . GLU A 1 206 ? -17.199 3.196 19.715 1.00 66.00 206 GLU A C 1
ATOM 1496 O O . GLU A 1 206 ? -17.754 2.717 20.704 1.00 66.00 206 GLU A O 1
ATOM 1501 N N . ALA A 1 207 ? -17.425 2.630 18.523 1.00 52.28 207 ALA A N 1
ATOM 1502 C CA . ALA A 1 207 ? -18.184 1.394 18.341 1.00 52.28 207 ALA A CA 1
ATOM 1503 C C . ALA A 1 207 ? -17.855 0.593 17.061 1.00 52.28 207 ALA A C 1
ATOM 1505 O O . ALA A 1 207 ? -18.771 0.057 16.430 1.00 52.28 207 ALA A O 1
ATOM 1506 N N . GLY A 1 208 ? -16.584 0.465 16.691 1.00 58.28 208 GLY A N 1
ATOM 1507 C CA . GLY A 1 208 ? -16.128 -0.628 15.833 1.00 58.28 208 GLY A CA 1
ATOM 1508 C C . GLY A 1 208 ? -15.390 -1.668 16.667 1.00 58.28 208 GLY A C 1
ATOM 1509 O O . GLY A 1 208 ? -14.171 -1.663 16.686 1.00 58.28 208 GLY A O 1
ATOM 1510 N N . ASP A 1 209 ? -16.072 -2.571 17.380 1.00 68.00 209 ASP A N 1
ATOM 1511 C CA . ASP A 1 209 ? -15.348 -3.765 17.836 1.00 68.00 209 ASP A CA 1
ATOM 1512 C C . ASP A 1 209 ? -14.883 -4.481 16.569 1.00 68.00 209 ASP A C 1
ATOM 1514 O O . ASP A 1 209 ? -15.710 -4.806 15.707 1.00 68.00 209 ASP A O 1
ATOM 1518 N N . CYS A 1 210 ? -13.575 -4.724 16.456 1.00 70.00 210 CYS A N 1
ATOM 1519 C CA . CYS A 1 210 ? -13.041 -5.628 15.451 1.00 70.00 210 CYS A CA 1
ATOM 1520 C C . CYS A 1 210 ? -13.933 -6.858 15.421 1.00 70.00 210 CYS A C 1
ATOM 1522 O O . CYS A 1 210 ? -14.066 -7.481 16.481 1.00 70.00 210 CYS A O 1
ATOM 1524 N N . PRO A 1 211 ? -14.620 -7.158 14.295 1.00 65.19 211 PRO A N 1
ATOM 1525 C CA . PRO A 1 211 ? -15.640 -8.189 14.269 1.00 65.19 211 PRO A CA 1
ATOM 1526 C C . PRO A 1 211 ? -14.949 -9.451 14.738 1.00 65.19 211 PRO A C 1
ATOM 1528 O O . PRO A 1 211 ? -14.110 -9.988 14.014 1.00 65.19 211 PRO A O 1
ATOM 1531 N N . ALA A 1 212 ? -15.211 -9.826 15.996 1.00 55.28 212 ALA A N 1
ATOM 1532 C CA . ALA A 1 212 ? -14.433 -10.842 16.674 1.00 55.28 212 ALA A CA 1
ATOM 1533 C C . ALA A 1 212 ? -14.394 -12.022 15.723 1.00 55.28 212 ALA A C 1
ATOM 1535 O O . ALA A 1 212 ? -15.471 -12.441 15.275 1.00 55.28 212 ALA A O 1
ATOM 1536 N N . SER A 1 213 ? -13.179 -12.457 15.346 1.00 48.84 213 SER A N 1
ATOM 1537 C CA . SER A 1 213 ? -12.991 -13.610 14.468 1.00 48.84 213 SER A CA 1
ATOM 1538 C C . SER A 1 213 ? -14.047 -14.621 14.870 1.00 48.84 213 SER A C 1
ATOM 1540 O O . SER A 1 213 ? -14.112 -15.013 16.036 1.00 48.84 213 SER A O 1
ATOM 1542 N N . SER A 1 214 ? -14.967 -14.924 13.955 1.00 47.41 214 SER A N 1
ATOM 1543 C CA . SER A 1 214 ? -16.207 -15.645 14.271 1.00 47.41 214 SER A CA 1
ATOM 1544 C C . SER A 1 214 ? -15.985 -17.095 14.727 1.00 47.41 214 SER A C 1
ATOM 1546 O O . SER A 1 214 ? -16.934 -17.878 14.815 1.00 47.41 214 SER A O 1
ATOM 1548 N N . ASP A 1 215 ? -14.747 -17.439 15.084 1.00 49.62 215 ASP A N 1
ATOM 1549 C CA . ASP A 1 215 ? -14.385 -18.453 16.058 1.00 49.62 215 ASP A CA 1
ATOM 1550 C C . ASP A 1 215 ? -15.069 -18.137 17.390 1.00 49.62 215 ASP A C 1
ATOM 1552 O O . ASP A 1 215 ? -14.476 -17.655 18.353 1.00 49.62 215 ASP A O 1
ATOM 1556 N N . GLY A 1 216 ? -16.369 -18.429 17.423 1.00 45.47 216 GLY A N 1
ATOM 1557 C CA . GLY A 1 216 ? -17.221 -18.437 18.588 1.00 45.47 216 GLY A CA 1
ATOM 1558 C C . GLY A 1 216 ? -16.646 -19.367 19.642 1.00 45.47 216 GLY A C 1
ATOM 1559 O O . GLY A 1 216 ? -17.105 -20.500 19.815 1.00 45.47 216 GLY A O 1
ATOM 1560 N N . GLY A 1 217 ? -15.680 -18.844 20.392 1.00 43.25 217 GLY A N 1
ATOM 1561 C CA . GLY A 1 217 ? -15.342 -19.262 21.730 1.00 43.25 217 GLY A CA 1
ATOM 1562 C C . GLY A 1 217 ? -16.583 -19.058 22.576 1.00 43.25 217 GLY A C 1
ATOM 1563 O O . GLY A 1 217 ? -16.708 -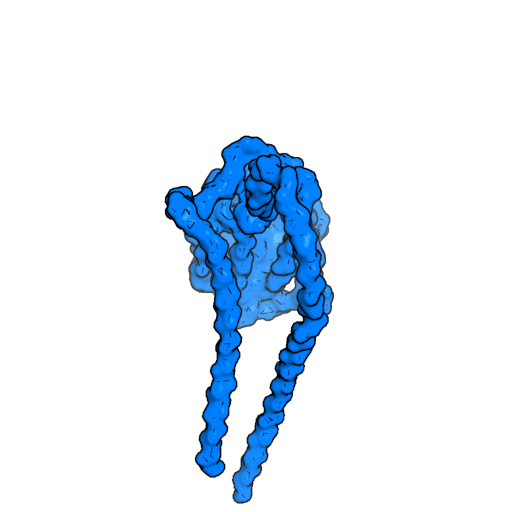18.078 23.304 1.00 43.25 217 GLY A O 1
ATOM 1564 N N . LEU A 1 218 ? -17.532 -19.990 22.453 1.00 45.81 218 LEU A N 1
ATOM 1565 C CA . LEU A 1 218 ? -18.548 -20.222 23.461 1.00 45.81 218 LEU A CA 1
ATOM 1566 C C . LEU A 1 218 ? -17.818 -20.154 24.806 1.00 45.81 218 LEU A C 1
ATOM 1568 O O . LEU A 1 218 ? -16.782 -20.815 24.930 1.00 45.81 218 LEU A O 1
ATOM 1572 N N . PRO A 1 219 ? -18.303 -19.383 25.793 1.00 44.47 219 PRO A N 1
ATOM 1573 C CA . PRO A 1 219 ? -17.677 -19.352 27.103 1.00 44.47 219 PRO A CA 1
ATOM 1574 C C . PRO A 1 219 ? -17.621 -20.791 27.615 1.00 44.47 219 PRO A C 1
ATOM 1576 O O . PRO A 1 219 ? -18.648 -21.375 27.965 1.00 44.47 219 PRO A O 1
ATOM 1579 N N . LEU A 1 220 ? -16.433 -21.403 27.580 1.00 47.59 220 LEU A N 1
ATOM 1580 C CA . LEU A 1 220 ? -16.251 -22.753 28.081 1.00 47.59 220 LEU A CA 1
ATOM 1581 C C . LEU A 1 220 ? -16.473 -22.676 29.593 1.00 47.59 220 LEU A C 1
ATOM 1583 O O . LEU A 1 220 ? -15.749 -21.945 30.276 1.00 47.59 220 LEU A O 1
ATOM 1587 N N . PRO A 1 221 ? -17.452 -23.403 30.157 1.00 45.19 221 PRO A N 1
ATOM 1588 C CA . PRO A 1 221 ? -17.580 -23.477 31.597 1.00 45.19 221 PRO A CA 1
ATOM 1589 C C . PRO A 1 221 ? -16.380 -24.263 32.136 1.00 45.19 221 PRO A C 1
ATOM 1591 O O . PRO A 1 221 ? -16.333 -25.483 32.031 1.00 45.19 221 PRO A O 1
ATOM 1594 N N . GLY A 1 222 ? -15.409 -23.545 32.701 1.00 49.31 222 GLY A N 1
ATOM 1595 C CA . GLY A 1 222 ? -14.396 -24.074 33.610 1.00 49.31 222 GLY A CA 1
ATOM 1596 C C . GLY A 1 222 ? -13.480 -25.149 33.030 1.00 49.31 222 GLY A C 1
ATOM 1597 O O . GLY A 1 222 ? -13.661 -26.334 33.298 1.00 49.31 222 GLY A O 1
ATOM 1598 N N . PHE A 1 223 ? -12.403 -24.732 32.368 1.00 45.78 223 PHE A N 1
ATOM 1599 C CA . PHE A 1 223 ? -11.210 -25.568 32.266 1.00 45.78 223 PHE A CA 1
ATOM 1600 C C . PHE A 1 223 ? -10.081 -24.932 33.071 1.00 45.78 223 PHE A C 1
ATOM 1602 O O . PHE A 1 223 ? -9.703 -23.785 32.853 1.00 45.78 223 PHE A O 1
ATOM 1609 N N . GLY A 1 224 ? -9.605 -25.687 34.065 1.00 43.19 224 GLY A N 1
ATOM 1610 C CA . GLY A 1 224 ? -8.434 -25.355 34.869 1.00 43.19 224 GLY A CA 1
ATOM 1611 C C . GLY A 1 224 ? -7.147 -25.295 34.034 1.00 43.19 224 GLY A C 1
ATOM 1612 O O . GLY A 1 224 ? -7.173 -25.555 32.831 1.00 43.19 224 GLY A O 1
ATOM 1613 N N . PRO A 1 225 ? -6.010 -24.955 34.665 1.00 41.16 225 PRO A N 1
ATOM 1614 C CA . PRO A 1 225 ? -4.796 -24.551 33.968 1.00 41.16 225 PRO A CA 1
ATOM 1615 C C . PRO A 1 225 ? -4.294 -25.658 33.037 1.00 41.16 225 PRO A C 1
ATOM 1617 O O . PRO A 1 225 ? -3.916 -26.745 33.481 1.00 41.16 225 PRO A O 1
ATOM 1620 N N . VAL A 1 226 ? -4.276 -25.369 31.736 1.00 40.00 226 VAL A N 1
ATOM 1621 C CA . VAL A 1 226 ? -3.639 -26.221 30.734 1.00 40.00 226 VAL A CA 1
ATOM 1622 C C . VAL A 1 226 ? -2.147 -25.911 30.751 1.00 40.00 226 VAL A C 1
ATOM 1624 O O . VAL A 1 226 ? -1.703 -24.830 30.376 1.00 40.00 226 VAL A O 1
ATOM 1627 N N . VAL A 1 227 ? -1.368 -26.878 31.225 1.00 40.69 227 VAL A N 1
ATOM 1628 C CA . VAL A 1 227 ? 0.092 -26.878 31.140 1.00 40.69 227 VAL A CA 1
ATOM 1629 C C . VAL A 1 227 ? 0.485 -26.994 29.666 1.00 40.69 227 VAL A C 1
ATOM 1631 O O . VAL A 1 227 ? 0.193 -28.004 29.025 1.00 40.69 227 VAL A O 1
ATOM 1634 N N . ALA A 1 228 ? 1.155 -25.973 29.132 1.00 38.66 228 ALA A N 1
ATOM 1635 C CA . ALA A 1 228 ? 1.727 -26.004 27.792 1.00 38.66 228 ALA A CA 1
ATOM 1636 C C . ALA A 1 228 ? 2.840 -27.066 27.722 1.00 38.66 228 ALA A C 1
ATOM 1638 O O . ALA A 1 228 ? 3.894 -26.931 28.346 1.00 38.66 228 ALA A O 1
ATOM 1639 N N . ILE A 1 229 ? 2.607 -28.143 26.968 1.00 40.97 229 ILE A N 1
ATOM 1640 C CA . ILE A 1 229 ? 3.637 -29.133 26.644 1.00 40.97 229 ILE A CA 1
ATOM 1641 C C . ILE A 1 229 ? 4.349 -28.658 25.378 1.00 40.97 229 ILE A C 1
ATOM 1643 O O . ILE A 1 229 ? 3.825 -28.764 24.271 1.00 40.97 229 ILE A O 1
ATOM 1647 N N . LEU A 1 230 ? 5.562 -28.140 25.560 1.00 37.06 230 LEU A N 1
ATOM 1648 C CA . LEU A 1 230 ? 6.482 -27.786 24.486 1.00 37.06 230 LEU A CA 1
ATOM 1649 C C . LEU A 1 230 ? 6.955 -29.070 23.776 1.00 37.06 230 LEU A C 1
ATOM 1651 O O . LEU A 1 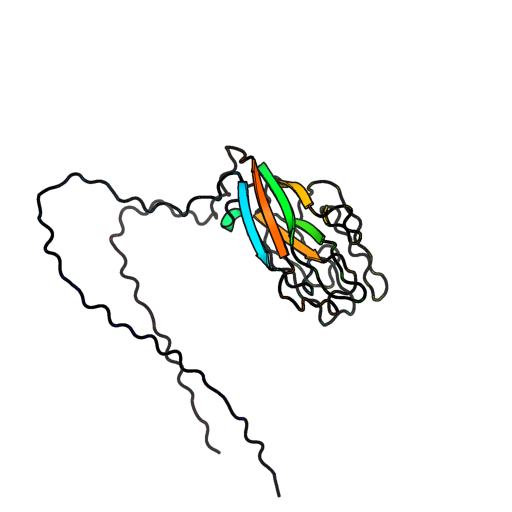230 ? 7.742 -29.843 24.327 1.00 37.06 230 LEU A O 1
ATOM 1655 N N . ALA A 1 231 ? 6.473 -29.321 22.559 1.00 39.53 231 ALA A N 1
ATOM 1656 C CA . ALA A 1 231 ? 6.947 -30.425 21.730 1.00 39.53 231 ALA A CA 1
ATOM 1657 C C . ALA A 1 231 ? 8.217 -30.005 20.967 1.00 39.53 231 ALA A C 1
ATOM 1659 O O . ALA A 1 231 ? 8.158 -29.305 19.961 1.00 39.53 231 ALA A O 1
ATOM 1660 N N . LEU A 1 232 ? 9.381 -30.453 21.442 1.00 39.50 232 LEU A N 1
ATOM 1661 C CA . LEU A 1 232 ? 10.651 -30.359 20.715 1.00 39.50 232 LEU A CA 1
ATOM 1662 C C . LEU A 1 232 ? 10.648 -31.339 19.531 1.00 39.50 232 LEU A C 1
ATOM 1664 O O . LEU A 1 232 ? 10.816 -32.549 19.704 1.00 39.50 232 LEU A O 1
ATOM 1668 N N . ALA A 1 233 ? 10.477 -30.820 18.316 1.00 37.28 233 ALA A N 1
ATOM 1669 C CA . ALA A 1 233 ? 10.651 -31.590 17.089 1.00 37.28 233 ALA A CA 1
ATOM 1670 C C . ALA A 1 233 ? 12.140 -31.925 16.885 1.00 37.28 233 ALA A C 1
ATOM 1672 O O . ALA A 1 233 ? 12.971 -31.049 16.653 1.00 37.28 233 ALA A O 1
ATOM 1673 N N . THR A 1 234 ? 12.490 -33.209 16.976 1.00 43.91 234 THR A N 1
ATOM 1674 C CA . THR A 1 234 ? 13.836 -33.702 16.650 1.00 43.91 234 THR A CA 1
ATOM 1675 C C . THR A 1 234 ? 13.878 -34.099 15.176 1.00 43.91 234 THR A C 1
ATOM 1677 O O . THR A 1 234 ? 13.226 -35.060 14.772 1.00 43.91 234 THR A O 1
ATOM 1680 N N . VAL A 1 235 ? 14.653 -33.377 14.364 1.00 48.94 235 VAL A N 1
ATOM 1681 C CA . VAL A 1 235 ? 14.908 -33.729 12.958 1.00 48.94 235 VAL A CA 1
ATOM 1682 C C . VAL A 1 235 ? 15.952 -34.849 12.899 1.00 48.94 235 VAL A C 1
ATOM 1684 O O . VAL A 1 235 ? 17.102 -34.663 13.294 1.00 48.94 235 VAL A O 1
ATOM 1687 N N . VAL A 1 236 ? 15.565 -36.024 12.394 1.00 44.66 236 VAL A N 1
ATOM 1688 C CA . VAL A 1 236 ? 16.482 -37.143 12.114 1.00 44.66 236 VAL A CA 1
ATOM 1689 C C . VAL A 1 236 ? 16.951 -37.047 10.663 1.00 44.66 236 VAL A C 1
ATOM 1691 O O . VAL A 1 236 ? 16.183 -37.300 9.738 1.00 44.66 236 VAL A O 1
ATOM 1694 N N . ILE A 1 237 ? 18.226 -36.714 10.449 1.00 49.66 237 ILE A N 1
ATOM 1695 C CA . ILE A 1 237 ? 18.843 -36.734 9.116 1.00 49.66 237 ILE A CA 1
ATOM 1696 C C . ILE A 1 237 ? 19.374 -38.146 8.834 1.00 49.66 237 ILE A C 1
ATOM 1698 O O . ILE A 1 237 ? 20.329 -38.608 9.459 1.00 49.66 237 ILE A O 1
ATOM 1702 N N . VAL A 1 238 ? 18.769 -38.834 7.862 1.00 49.22 238 VAL A N 1
ATOM 1703 C CA . VAL A 1 238 ? 19.255 -40.119 7.337 1.00 49.22 238 VAL A CA 1
ATOM 1704 C C . VAL A 1 238 ? 20.337 -39.853 6.289 1.00 49.22 238 VAL A C 1
ATOM 1706 O O . VAL A 1 238 ? 20.049 -39.455 5.163 1.00 49.22 238 VAL A O 1
ATOM 1709 N N . ALA A 1 239 ? 21.600 -40.097 6.640 1.00 53.00 239 ALA A N 1
ATOM 1710 C CA . ALA A 1 239 ? 22.698 -40.064 5.678 1.00 53.00 239 ALA A CA 1
ATOM 1711 C C . ALA A 1 239 ? 22.711 -41.353 4.834 1.00 53.00 239 ALA A C 1
ATOM 1713 O O . ALA A 1 239 ? 23.104 -42.423 5.302 1.00 53.00 239 ALA A O 1
ATOM 1714 N N . CYS A 1 240 ? 22.300 -41.254 3.569 1.00 45.72 240 CYS A N 1
ATOM 1715 C CA . CYS A 1 240 ? 22.461 -42.324 2.585 1.00 45.72 240 CYS A CA 1
ATOM 1716 C C . CYS A 1 240 ? 23.931 -42.387 2.127 1.00 45.72 240 CYS A C 1
ATOM 1718 O O . CYS A 1 240 ? 24.413 -41.477 1.455 1.00 45.72 240 CYS A O 1
ATOM 1720 N N . ARG A 1 241 ? 24.652 -43.464 2.469 1.00 51.06 241 ARG A N 1
ATOM 1721 C CA . ARG A 1 241 ? 25.958 -43.783 1.863 1.00 51.06 241 ARG A CA 1
ATOM 1722 C C . ARG A 1 241 ? 25.752 -44.507 0.529 1.00 51.06 241 ARG A C 1
ATOM 1724 O O . ARG A 1 241 ? 25.073 -45.532 0.490 1.00 51.06 241 ARG A O 1
ATOM 1731 N N . ARG A 1 242 ? 26.410 -44.026 -0.524 1.00 52.53 242 ARG A N 1
ATOM 1732 C CA . ARG A 1 242 ? 26.834 -44.828 -1.680 1.00 52.53 242 ARG A CA 1
ATOM 1733 C C . ARG A 1 242 ? 28.314 -44.601 -1.919 1.00 52.53 242 ARG A C 1
ATOM 1735 O O . ARG A 1 242 ? 28.742 -43.435 -1.779 1.00 52.53 242 ARG A O 1
#

Foldseek 3Di:
DDDDDDDDDDDDDDDDDDDDDDDDDDDDPDDPPDDPPDDPDPDQQDAQGKDWDQWDQLADLWAEDPQPQRHHFFWDFCVVNNHFAQFKKKKFKKAWKDDVVIFQWKKKWFFLDRFAQDSHDLQRRPRTDAKDQFDQAFAAPPPRHGGGDRRMDTQADRVRPHGMDMIGRHPSGRTMTMHTRDRRSSRMGRPPSITIMMMGGNGDPPDGDHPPPPPPPPPPPDDPDDDDDDDDDDDDDDDDDD

Secondary structure (DSSP, 8-state):
-PPPP-------------------------------------PPPPTT-EEEEE--TTEESS--SS-TT-EEPPPEETTTTT--TT-EEEEEEES-BBSSSPB--EEEEEESSS----TT-SS--TTEE--SSB-PPPPPTTTT-----TT-EEEE-TTSS-SEEEEEPPTT--EEEEEES-S--TT-B-TTS--EEEEEEEE--TT------S------S---------------------

Sequence (242 aa):
MRRANITTIVVATMLATALGVGTAVALDADDADGALAGAQADDPIGEGETVTVDLDPVATYLHVNEDPDAANASPIDLCAAGIAPGDTVRLRRVGSFGGHPQGVGMYGVFSGSSTLLSADETERVPDAIDAGTDVESPPTFEDREQTDIVEDFRIATNNESTVETTLTVPDGATHLFVSARDNLYGDNTDPDDDFGVEITLVDDAEAGDCPASSDGGLPLPGFGPVVAILALATVVIVACRR

pLDDT: mean 79.25, std 23.47, range [35.09, 98.81]

Radius of gyration: 24.73 Å; chains: 1; bounding box: 57×62×78 Å